Protein AF-A0A672RAR2-F1 (afdb_monomer)

Nearest PDB structures (foldseek):
  2oo0-assembly1_B  TM=9.911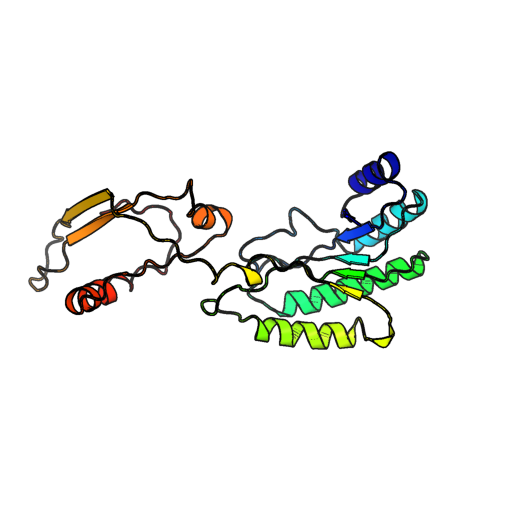E-01  e=1.272E-30  Homo sapiens
  7s3g-ass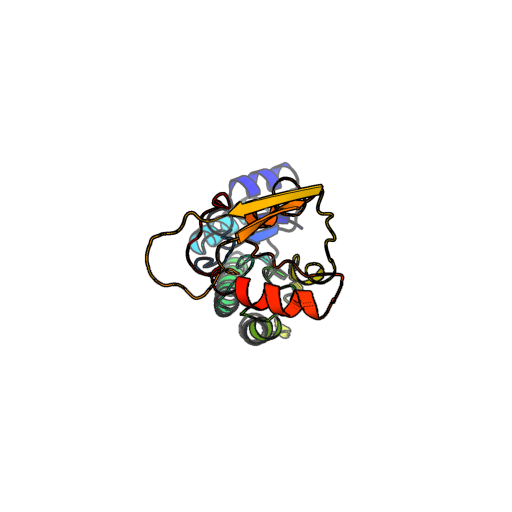embly1_A  TM=9.543E-01  e=3.052E-29  Homo sapiens
  7s3f-assembly1_B  TM=9.613E-01  e=5.735E-28  Homo sapiens
  1d7k-assembly1_A  TM=9.563E-01  e=3.309E-28  Homo sapiens
  7u6p-assembly1_B  TM=9.654E-01  e=5.175E-27  Homo sapiens

InterPro domains:
  IPR000183 Ornithine/DAP/Arg decarboxylase [PR01179] (59-72)
  IPR000183 Ornithine/DAP/Arg decarboxylase [PR01179] (142-161)
  IPR002433 Ornithine decarboxylase [PR01182] (9-31)
  IPR002433 Ornithine decarboxylase [PR01182] (191-204)
  IPR002433 Ornithine decarboxylase [PTHR11482] (1-210)
  IPR009006 Alanine racemase/group IV decarboxylase, C-terminal [G3DSA:2.40.37.10] (151-215)
  IPR009006 Alanine racemase/group IV decarboxylase, C-terminal [SSF50621] (118-215)
  IPR022644 Orn/DAP/Arg decarboxylase 2, N-terminal [PF02784] (1-152)
  IPR022657 Orn/DAP/Arg decarboxylase 2, conserved site [PS00879] (93-110)
  IPR029066 PLP-binding barrel [G3DSA:3.20.20.10] (1-150)
  IPR029066 PLP-binding barrel [SSF51419] (2-154)

Mean predicted aligned error: 9.69 Å

Secondary structure (DSSP, 8-state):
-EEE-SHHHHHHHHHH-TT-EEEEEBP---TT-SB--TTTS-B-HHHHHHHHHHHHHTT-EEEEEE----BT-S-THHHHHHHHHHHHHHHHHHHTT----EEE------SSTTSSS-HHHHHHHHHHHHHHHS-GGG-PEEE---SHHHHTTT------EEEEEEEEPP--S-----TTSSEEEEEEES--TTTGGGHHH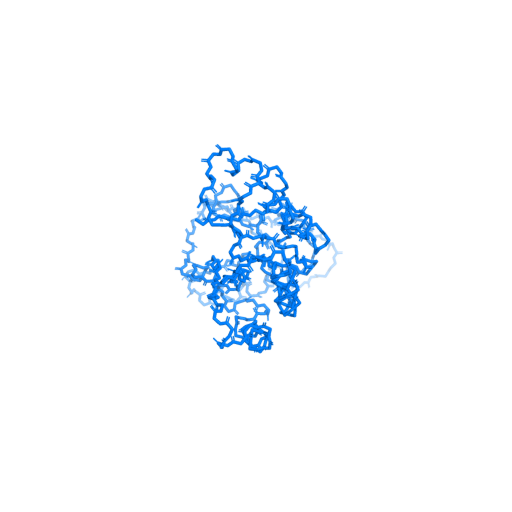HS--------SS--HHHHHHHTTGGGGTTS---------

Foldseek 3Di:
DEEDADLVVLVVCLVPPQADAYAYEAAFPLVQALFDDRVPDHHYLVSLLVNLVSNVVSNHAHAAYEYASYARRPDLCRLLVVLVSRLSSVVSNVVSPHNHAEYESEERAAQDPPHPDHNVNSVVSNPVSCCVRPNPVSNHDYHYHYDNNPPVVVDDDDWDFPDKDKDFADDPDDDPDCPPPRIDMDTDTPDDCVHPVVCCVNVVDDDDDDDPDPPVVVVVVVVVVPVPPPDDDDPDPPDD

Sequence (240 aa):
MMTFDSEVELMKVARCHDNAKLVLRIATDDSKAVCRLSVKFGATLKCSRLLLERAKELGLDVIGVSFHVGSGCTDPETYSQAISDARYVFDMGAELGYNMTLLDIGGGFPGSENTKLKFEEIAAVINPALDKYFPVDCGVRIIAEPGRYYIASAYTLAVSIIAKKVIMKEQSSSDEEDWANDRTLMYYVNDGVYGSFNCILYDHAHVLPTLHKKNLILLMLLKRAINVLTQKYIVHFIQI

Radius of gyration: 25.02 Å; Cα contacts (8 Å, |Δi|>4): 357; chains: 1; bounding box: 74×33×58 Å

Solvent-accessible surface area (backbone atoms only — not comparable to full-atom values): 14278 Å² total; per-residue (Å²): 113,50,76,42,53,51,68,69,50,51,57,50,34,56,74,75,44,49,87,44,43,29,26,44,26,35,45,41,82,22,89,61,20,73,43,71,46,38,93,82,43,38,21,49,76,73,51,44,53,55,46,54,54,51,33,53,77,64,66,42,48,54,32,28,38,29,37,51,47,18,44,57,46,72,54,54,61,49,52,35,52,44,50,54,53,42,44,54,50,51,52,57,34,45,79,73,70,36,78,60,39,36,40,32,62,27,34,32,56,53,26,53,91,88,47,96,60,53,54,68,64,37,48,66,41,40,51,61,39,40,55,72,66,58,34,85,88,73,64,58,46,75,48,66,52,70,55,53,39,78,49,56,65,78,60,81,90,86,76,52,77,77,46,78,48,79,36,73,61,80,83,75,92,75,83,94,82,60,94,79,73,44,63,32,74,44,76,40,55,81,66,39,60,92,51,85,44,30,41,45,77,77,65,65,49,85,84,79,92,76,78,89,74,86,48,78,75,59,58,64,63,50,68,69,69,63,82,70,82,86,77,79,96,64,102,61,92,72,87,88

Organism: Sinocyclocheilus grahami (NCBI:txid75366)

pLDDT: mean 84.77, std 20.01, range [24.78, 98.88]

Structure (mmCIF, N/CA/C/O backbone):
data_AF-A0A672RAR2-F1
#
_entry.id   AF-A0A672RAR2-F1
#
loop_
_atom_site.group_PDB
_atom_site.id
_atom_site.type_symbol
_atom_site.label_atom_id
_atom_site.label_alt_id
_atom_site.label_comp_id
_atom_site.label_asym_id
_atom_site.label_entity_id
_atom_site.label_seq_id
_atom_site.pdbx_PDB_ins_code
_atom_site.Cartn_x
_atom_site.Cartn_y
_atom_site.Cartn_z
_atom_site.occupancy
_atom_site.B_iso_or_equiv
_atom_site.auth_seq_id
_atom_site.auth_comp_id
_atom_site.auth_asym_id
_atom_site.auth_atom_id
_atom_site.pdbx_PDB_model_num
ATOM 1 N N . MET A 1 1 ? -17.587 -0.470 0.570 1.00 91.81 1 MET A N 1
ATOM 2 C CA . MET A 1 1 ? -16.419 -0.427 1.471 1.00 91.81 1 MET A CA 1
ATOM 3 C C . MET A 1 1 ? -15.437 0.558 0.874 1.00 91.81 1 MET A C 1
ATOM 5 O O . MET A 1 1 ? -15.249 0.497 -0.335 1.00 91.81 1 MET A O 1
ATOM 9 N N . MET A 1 2 ? -14.899 1.488 1.658 1.00 97.69 2 MET A N 1
ATOM 10 C CA . MET A 1 2 ? -13.978 2.514 1.156 1.00 97.69 2 MET A CA 1
ATOM 11 C C . MET A 1 2 ? -13.021 2.993 2.247 1.00 97.69 2 MET A C 1
ATOM 13 O O . MET A 1 2 ? -13.358 2.943 3.429 1.00 97.69 2 MET A O 1
ATOM 17 N N . THR A 1 3 ? -11.841 3.456 1.846 1.00 98.12 3 THR A N 1
ATOM 18 C CA . THR A 1 3 ? -10.818 3.966 2.764 1.00 98.12 3 THR A CA 1
ATOM 19 C C . THR A 1 3 ? -10.964 5.465 3.007 1.00 98.12 3 THR A C 1
ATOM 21 O O . THR A 1 3 ? -11.395 6.190 2.111 1.00 98.12 3 THR A O 1
ATOM 24 N N . PHE A 1 4 ? -10.525 5.946 4.167 1.00 98.44 4 PHE A N 1
ATOM 25 C CA . PHE A 1 4 ? -10.395 7.377 4.461 1.00 98.44 4 PHE A CA 1
ATOM 26 C C . PHE A 1 4 ? -9.242 7.630 5.441 1.00 98.44 4 PHE A C 1
ATOM 28 O O . PHE A 1 4 ? -8.849 6.730 6.177 1.00 98.44 4 PHE A O 1
ATOM 35 N N . ASP A 1 5 ? -8.712 8.850 5.467 1.00 97.81 5 ASP A N 1
ATOM 36 C CA . ASP A 1 5 ? -7.642 9.277 6.382 1.00 97.81 5 ASP A CA 1
ATOM 37 C C . ASP A 1 5 ? -7.758 10.752 6.813 1.00 97.81 5 ASP A C 1
ATOM 39 O O . ASP A 1 5 ? -6.853 11.296 7.445 1.00 97.81 5 ASP A O 1
ATOM 43 N N . SER A 1 6 ? -8.874 11.417 6.490 1.00 97.75 6 SER A N 1
ATOM 44 C CA . SER A 1 6 ? -9.093 12.827 6.813 1.00 97.75 6 SER A CA 1
ATOM 45 C C . SER A 1 6 ? -10.554 13.145 7.122 1.00 97.75 6 SER A C 1
ATOM 47 O O . SER A 1 6 ? -11.479 12.453 6.691 1.00 97.75 6 SER A O 1
ATOM 49 N N . GLU A 1 7 ? -10.770 14.234 7.858 1.00 97.69 7 GLU A N 1
ATOM 50 C CA . GLU A 1 7 ? -12.111 14.684 8.237 1.00 97.69 7 GLU A CA 1
ATOM 51 C C . GLU A 1 7 ? -12.936 15.119 7.018 1.00 97.69 7 GLU A C 1
ATOM 53 O O . GLU A 1 7 ? -14.129 14.837 6.937 1.00 97.69 7 GLU A O 1
ATOM 58 N N . VAL A 1 8 ? -12.305 15.760 6.030 1.00 98.00 8 VAL A N 1
ATOM 59 C CA . VAL A 1 8 ? -12.993 16.185 4.801 1.00 98.00 8 VAL A CA 1
ATOM 60 C C . VAL A 1 8 ? -13.557 14.978 4.045 1.00 98.00 8 VAL A C 1
ATOM 62 O O . VAL A 1 8 ? -14.668 15.058 3.516 1.00 98.00 8 VAL A O 1
ATOM 65 N N . GLU A 1 9 ? -12.848 13.845 4.032 1.00 98.25 9 GLU A N 1
ATOM 66 C CA . GLU A 1 9 ? -13.372 12.605 3.450 1.00 98.25 9 GLU A CA 1
ATOM 67 C C . GLU A 1 9 ? -14.590 12.079 4.217 1.00 98.25 9 GLU A C 1
ATOM 69 O O . GLU A 1 9 ? -15.583 11.727 3.582 1.00 98.25 9 GLU A O 1
ATOM 74 N N . LEU A 1 10 ? -14.592 12.124 5.555 1.00 98.31 10 LEU A N 1
ATOM 75 C CA . LEU A 1 10 ? -15.782 11.776 6.346 1.00 98.31 10 LEU A CA 1
ATOM 76 C C . LEU A 1 10 ? -16.982 12.662 5.995 1.00 98.31 10 LEU A C 1
ATOM 78 O O . LEU A 1 10 ? -18.081 12.153 5.783 1.00 98.31 10 LEU A O 1
ATOM 82 N N . MET A 1 11 ? -16.776 13.975 5.855 1.00 98.19 11 MET A N 1
ATOM 83 C CA . MET A 1 11 ? -17.841 14.908 5.468 1.00 98.19 11 MET A CA 1
ATOM 84 C C . MET A 1 11 ? -18.400 14.602 4.070 1.00 98.19 11 MET A C 1
ATOM 86 O O . MET A 1 11 ? -19.608 14.702 3.841 1.00 98.19 11 MET A O 1
ATOM 90 N N . LYS A 1 12 ? -17.539 14.203 3.124 1.00 98.50 12 LYS A N 1
ATOM 91 C CA . LYS A 1 12 ? -17.964 13.775 1.781 1.00 98.50 12 LYS A CA 1
ATOM 92 C C . LYS A 1 12 ? -18.772 12.482 1.839 1.00 98.50 12 LYS A C 1
ATOM 94 O O . LYS A 1 12 ? -19.806 12.401 1.178 1.00 98.50 12 LYS A O 1
ATOM 99 N N . VAL A 1 13 ? -18.320 11.498 2.617 1.00 98.38 13 VAL A N 1
ATOM 100 C CA . VAL A 1 13 ? -19.026 10.221 2.790 1.00 98.38 13 VAL A CA 1
ATOM 101 C C . VAL A 1 13 ? -20.385 10.453 3.436 1.00 98.38 13 VAL A C 1
ATOM 103 O O . VAL A 1 13 ? -21.380 10.024 2.869 1.00 98.38 13 VAL A O 1
ATOM 106 N N . ALA A 1 14 ? -20.462 11.201 4.538 1.00 97.94 14 ALA A N 1
ATOM 107 C CA . ALA A 1 14 ? -21.726 11.503 5.212 1.00 97.94 14 ALA A CA 1
ATOM 108 C C . ALA A 1 14 ? -22.764 12.138 4.273 1.00 97.94 14 ALA A C 1
ATOM 110 O O . ALA A 1 14 ? -23.953 11.861 4.378 1.00 97.94 14 ALA A O 1
ATOM 111 N N . ARG A 1 15 ? -22.320 12.966 3.318 1.00 97.81 15 ARG A N 1
ATOM 112 C CA . ARG A 1 15 ? -23.213 13.608 2.346 1.00 97.81 15 ARG A CA 1
ATOM 113 C C . ARG A 1 15 ? -23.618 12.697 1.185 1.00 97.81 15 ARG A C 1
ATOM 115 O O . ARG A 1 15 ? -24.728 12.829 0.679 1.00 97.81 15 ARG A O 1
ATOM 122 N N . CYS A 1 16 ? -22.704 11.864 0.693 1.00 97.69 16 CYS A N 1
ATOM 123 C CA . CYS A 1 16 ? -22.865 11.179 -0.595 1.00 97.69 16 CYS A CA 1
ATOM 124 C C . CYS A 1 16 ? -23.068 9.659 -0.480 1.00 97.69 16 CYS A C 1
ATOM 126 O O . CYS A 1 16 ? -23.538 9.047 -1.436 1.00 97.69 16 CYS A O 1
ATOM 128 N N . HIS A 1 17 ? -22.672 9.044 0.634 1.00 96.69 17 HIS A N 1
ATOM 129 C CA . HIS A 1 17 ? -22.725 7.601 0.869 1.00 96.69 17 HIS A CA 1
ATOM 130 C C . HIS A 1 17 ? -22.705 7.280 2.381 1.00 96.69 17 HIS A C 1
ATOM 132 O O . HIS A 1 17 ? -21.796 6.624 2.884 1.00 96.69 17 HIS A O 1
ATOM 138 N N . ASP A 1 18 ? -23.722 7.731 3.110 1.00 94.25 18 ASP A N 1
ATOM 139 C CA . ASP A 1 18 ? -23.866 7.581 4.571 1.00 94.25 18 ASP A CA 1
ATOM 140 C C . ASP A 1 18 ? -23.825 6.127 5.093 1.00 94.25 18 ASP A C 1
ATOM 142 O O . ASP A 1 18 ? -23.345 5.869 6.191 1.00 94.25 18 ASP A O 1
ATOM 146 N N . ASN A 1 19 ? -24.257 5.157 4.288 1.00 96.69 19 ASN A N 1
ATOM 147 C CA . ASN A 1 19 ? -24.240 3.729 4.624 1.00 96.69 19 ASN A CA 1
ATOM 148 C C . ASN A 1 19 ? -22.923 3.010 4.254 1.00 96.69 19 ASN A C 1
ATOM 150 O O . ASN A 1 19 ? -22.855 1.774 4.265 1.00 96.69 19 ASN A O 1
ATOM 154 N N . ALA A 1 20 ? -21.880 3.751 3.868 1.00 97.75 20 ALA A N 1
ATOM 155 C CA . ALA A 1 20 ? -20.586 3.174 3.530 1.00 97.75 20 ALA A CA 1
ATOM 156 C C . ALA A 1 20 ? -19.947 2.472 4.736 1.00 97.75 20 ALA A C 1
ATOM 158 O O . ALA A 1 20 ? -19.940 2.984 5.850 1.00 97.75 20 ALA A O 1
ATOM 159 N N . LYS A 1 21 ? -19.326 1.316 4.483 1.00 98.50 21 LYS A N 1
ATOM 160 C CA . LYS A 1 21 ? -18.413 0.678 5.438 1.00 98.50 21 LYS A CA 1
ATOM 161 C C . LYS A 1 21 ? -17.014 1.258 5.263 1.00 98.50 21 LYS A C 1
ATOM 163 O O . LYS A 1 21 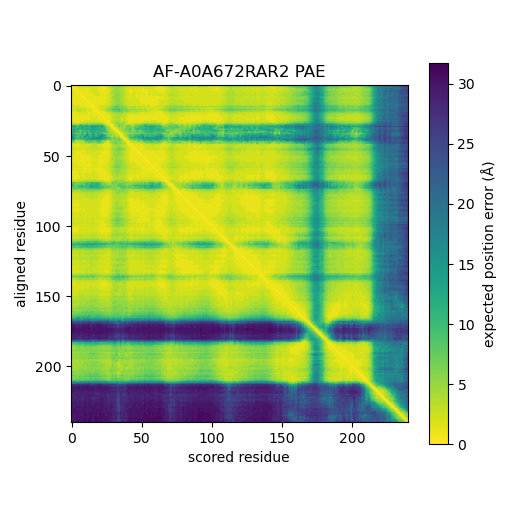? -16.415 1.068 4.197 1.00 98.50 21 LYS A O 1
ATOM 168 N N . LEU A 1 22 ? -16.531 1.976 6.269 1.00 98.75 22 LEU A N 1
ATOM 169 C CA . LEU A 1 22 ? -15.289 2.737 6.211 1.00 98.75 22 LEU A CA 1
ATOM 170 C C . LEU A 1 22 ? -14.110 1.975 6.804 1.00 98.75 22 LEU A C 1
ATOM 172 O O . LEU A 1 22 ? -14.239 1.285 7.812 1.00 98.75 22 LEU A O 1
ATOM 176 N N . VAL A 1 23 ? -12.952 2.140 6.177 1.00 98.81 23 VAL A N 1
ATOM 177 C CA . VAL A 1 23 ? -11.675 1.581 6.621 1.00 98.81 23 VAL A CA 1
ATOM 178 C C . VAL A 1 23 ? -10.712 2.743 6.839 1.00 98.81 23 VAL A C 1
ATOM 180 O O . VAL A 1 23 ? -10.408 3.486 5.905 1.00 98.81 23 VAL A O 1
ATOM 183 N N . LEU A 1 24 ? -10.274 2.951 8.077 1.00 98.75 24 LEU A N 1
ATOM 184 C CA . LEU A 1 24 ? -9.372 4.051 8.409 1.00 98.75 24 LEU A CA 1
ATOM 185 C C . LEU A 1 24 ? -7.950 3.701 7.970 1.00 98.75 24 LEU A C 1
ATOM 187 O O . LEU A 1 24 ? -7.367 2.747 8.479 1.00 98.75 24 LEU A O 1
ATOM 191 N N . ARG A 1 25 ? -7.376 4.479 7.053 1.00 98.62 25 ARG A N 1
ATOM 192 C CA . ARG A 1 25 ? -5.992 4.300 6.616 1.00 98.62 25 ARG A CA 1
ATOM 193 C C . ARG A 1 25 ? -5.038 5.011 7.572 1.00 98.62 25 ARG A C 1
ATOM 195 O O . ARG A 1 25 ? -5.124 6.227 7.738 1.00 98.62 25 ARG A O 1
ATOM 202 N N . ILE A 1 26 ? -4.098 4.277 8.157 1.00 97.62 26 ILE A N 1
ATOM 203 C CA . ILE A 1 26 ? -3.082 4.817 9.069 1.00 97.62 26 ILE A CA 1
ATOM 204 C C . ILE A 1 26 ? -1.750 5.044 8.352 1.00 97.62 26 ILE A C 1
ATOM 206 O O . ILE A 1 26 ? -1.439 4.397 7.348 1.00 97.62 26 ILE A O 1
ATOM 210 N N . ALA A 1 27 ? -0.978 6.003 8.856 1.00 93.75 27 ALA A N 1
ATOM 211 C CA . ALA A 1 27 ? 0.377 6.259 8.391 1.00 93.75 27 ALA A CA 1
ATOM 212 C C . ALA A 1 27 ? 1.332 5.150 8.857 1.00 93.75 27 ALA A C 1
ATOM 214 O O . ALA A 1 27 ? 1.181 4.611 9.951 1.00 93.75 27 ALA A O 1
ATOM 215 N N . THR A 1 28 ? 2.346 4.860 8.047 1.00 88.06 28 THR A N 1
ATOM 216 C CA . THR A 1 28 ? 3.447 3.942 8.385 1.00 88.06 28 THR A CA 1
ATOM 217 C C . THR A 1 28 ? 4.787 4.655 8.261 1.00 88.06 28 THR A C 1
ATOM 219 O O . THR A 1 28 ? 4.898 5.619 7.499 1.00 88.06 28 THR A O 1
ATOM 222 N N . ASP A 1 29 ? 5.826 4.159 8.934 1.00 79.12 29 ASP A N 1
ATOM 223 C CA . ASP A 1 29 ? 7.198 4.595 8.654 1.00 79.12 29 ASP A CA 1
ATOM 224 C C . ASP A 1 29 ? 7.659 4.051 7.293 1.00 79.12 29 ASP A C 1
ATOM 226 O O . ASP A 1 29 ? 8.136 2.925 7.176 1.00 79.12 29 ASP A O 1
ATOM 230 N N . ASP A 1 30 ? 7.500 4.856 6.245 1.00 68.81 30 ASP A N 1
ATOM 231 C CA . ASP A 1 30 ? 7.923 4.528 4.883 1.00 68.81 30 ASP A CA 1
ATOM 232 C C . ASP A 1 30 ? 9.314 5.087 4.538 1.00 68.81 30 ASP A C 1
ATOM 234 O O . ASP A 1 30 ? 9.708 5.122 3.369 1.00 68.81 30 ASP A O 1
ATOM 238 N N . SER A 1 31 ? 10.103 5.499 5.540 1.00 73.38 31 SER A N 1
ATOM 239 C CA . SER A 1 31 ? 11.429 6.098 5.333 1.00 73.38 31 SER A CA 1
ATOM 240 C C . SER A 1 31 ? 12.374 5.210 4.512 1.00 73.38 31 SER A C 1
ATOM 242 O O . SER A 1 31 ? 13.226 5.732 3.781 1.00 73.38 31 SER A O 1
ATOM 244 N N . LYS A 1 32 ? 12.174 3.888 4.577 1.00 70.00 32 LYS A N 1
ATOM 245 C CA . LYS A 1 32 ? 12.943 2.842 3.884 1.00 70.00 32 LYS A CA 1
ATOM 246 C C . LYS A 1 32 ? 12.241 2.253 2.647 1.00 70.00 32 LYS A C 1
ATOM 248 O O . LYS A 1 32 ? 12.722 1.269 2.088 1.00 70.00 32 LYS A O 1
ATOM 253 N N . ALA A 1 33 ? 11.110 2.808 2.212 1.00 70.94 33 ALA A N 1
ATOM 254 C CA . ALA A 1 33 ? 10.453 2.397 0.972 1.00 70.94 33 ALA A CA 1
ATOM 255 C C . ALA A 1 33 ? 11.035 3.138 -0.241 1.00 70.94 33 ALA A C 1
ATOM 257 O O . ALA A 1 33 ? 11.402 4.311 -0.151 1.00 70.94 33 ALA A O 1
ATOM 258 N N . VAL A 1 34 ? 11.069 2.468 -1.398 1.00 70.50 34 VAL A N 1
ATOM 259 C CA . VAL A 1 34 ? 11.459 3.095 -2.675 1.00 70.50 34 VAL A CA 1
ATOM 260 C C . VAL A 1 34 ? 10.437 4.156 -3.085 1.00 70.50 34 VAL A C 1
ATOM 262 O O . VAL A 1 34 ? 10.809 5.239 -3.528 1.00 70.50 34 VAL A O 1
ATOM 265 N N . CYS A 1 35 ? 9.147 3.871 -2.898 1.00 69.81 35 CYS A N 1
ATOM 266 C CA . CYS A 1 35 ? 8.063 4.819 -3.146 1.00 69.81 35 CYS A CA 1
ATOM 267 C C . CYS A 1 35 ? 7.370 5.178 -1.827 1.00 69.81 35 CYS A C 1
ATOM 269 O O . CYS A 1 35 ? 6.627 4.359 -1.281 1.00 69.81 35 CYS A O 1
ATOM 271 N N . ARG A 1 36 ? 7.602 6.404 -1.342 1.00 70.62 36 ARG A N 1
ATOM 272 C CA . ARG A 1 36 ? 6.986 6.936 -0.118 1.00 70.62 36 ARG A CA 1
ATOM 273 C C . ARG A 1 36 ? 5.556 7.406 -0.380 1.00 70.62 36 ARG A C 1
ATOM 275 O O . ARG A 1 36 ? 5.321 8.211 -1.281 1.00 70.62 36 ARG A O 1
ATOM 282 N N . LEU A 1 37 ? 4.606 6.910 0.405 1.00 71.44 37 LEU A N 1
ATOM 283 C CA . LEU A 1 37 ? 3.178 7.221 0.312 1.00 71.44 37 LEU A CA 1
ATOM 284 C C . LEU A 1 37 ? 2.629 7.871 1.589 1.00 71.44 37 LEU A C 1
ATOM 286 O O . LEU A 1 37 ? 1.634 8.589 1.496 1.00 71.44 37 LEU A O 1
ATOM 290 N N . SER A 1 38 ? 3.277 7.685 2.741 1.00 67.75 38 SER A N 1
ATOM 291 C CA . SER A 1 38 ? 2.808 8.146 4.055 1.00 67.75 38 SER A CA 1
ATOM 292 C C . SER A 1 38 ? 2.798 9.668 4.202 1.00 67.75 38 SER A C 1
ATOM 294 O O . SER A 1 38 ? 2.015 10.218 4.964 1.00 67.75 38 SER A O 1
ATOM 296 N N . VAL A 1 39 ? 3.635 10.385 3.441 1.00 66.44 39 VAL A N 1
ATOM 297 C CA . VAL A 1 39 ? 3.602 11.863 3.402 1.00 66.44 39 VAL A CA 1
ATOM 298 C C . VAL A 1 39 ? 2.314 12.377 2.746 1.00 66.44 39 VAL A C 1
ATOM 300 O O . VAL A 1 39 ? 1.867 13.485 3.031 1.00 66.44 39 VAL A O 1
ATOM 303 N N . LYS A 1 40 ? 1.719 11.580 1.852 1.00 74.31 40 LYS A N 1
ATOM 304 C CA . LYS A 1 40 ? 0.514 11.942 1.099 1.00 74.31 40 LYS A CA 1
ATOM 305 C C . LYS A 1 40 ? -0.762 11.347 1.699 1.00 74.31 40 LYS A C 1
ATOM 307 O O . LYS A 1 40 ? -1.819 11.945 1.533 1.00 74.31 40 LYS A O 1
ATOM 312 N N . PHE A 1 41 ? -0.664 10.183 2.340 1.00 82.44 41 PHE A N 1
ATOM 313 C CA . PHE A 1 41 ? -1.799 9.394 2.814 1.00 82.44 41 PHE A CA 1
ATOM 314 C C . PHE A 1 41 ? -1.526 8.771 4.182 1.00 82.44 41 PHE A C 1
ATOM 316 O O . PHE A 1 41 ? -0.409 8.350 4.461 1.00 82.44 41 PHE A O 1
ATOM 323 N N . GLY A 1 42 ? -2.580 8.589 4.970 1.00 90.81 42 GLY A N 1
ATOM 324 C CA . GLY A 1 42 ? -2.535 7.904 6.257 1.00 90.81 42 GLY A CA 1
ATOM 325 C C . GLY A 1 42 ? -2.608 8.857 7.447 1.00 90.81 42 GLY A C 1
ATOM 326 O O . GLY A 1 42 ? -1.869 9.835 7.553 1.00 90.81 42 GLY A O 1
ATOM 327 N N . ALA A 1 43 ? -3.502 8.544 8.379 1.00 95.19 43 ALA A N 1
ATOM 328 C CA . ALA A 1 43 ? -3.647 9.281 9.622 1.00 95.19 43 ALA A CA 1
ATOM 329 C C . ALA A 1 43 ? -2.592 8.839 10.650 1.00 95.19 43 ALA A C 1
ATOM 331 O O . ALA A 1 43 ? -2.319 7.650 10.820 1.00 95.19 43 ALA A O 1
ATOM 332 N N . THR A 1 44 ? -2.019 9.797 11.383 1.00 95.19 44 THR A N 1
ATOM 333 C CA . THR A 1 44 ? -1.239 9.479 12.593 1.00 95.19 44 THR A CA 1
ATOM 334 C C . THR A 1 44 ? -2.151 8.875 13.660 1.00 95.19 44 THR A C 1
ATOM 336 O O . THR A 1 44 ? -3.336 9.193 13.680 1.00 95.19 44 THR A O 1
ATOM 339 N N . LEU A 1 45 ? -1.616 8.107 14.616 1.00 94.62 45 LEU A N 1
ATOM 340 C CA . LEU A 1 45 ? -2.414 7.543 15.719 1.00 94.62 45 LEU A CA 1
ATOM 341 C C . LEU A 1 45 ? -3.242 8.600 16.471 1.00 94.62 45 LEU A C 1
ATOM 343 O O . LEU A 1 45 ? -4.404 8.369 16.802 1.00 94.62 45 LEU A O 1
ATOM 347 N N . LYS A 1 46 ? -2.672 9.796 16.679 1.00 93.25 46 LYS A N 1
ATOM 348 C CA . LYS A 1 46 ? -3.381 10.927 17.291 1.00 93.25 46 LYS A CA 1
ATOM 349 C C . LYS A 1 46 ? -4.553 11.396 16.424 1.00 93.25 46 LYS A C 1
ATOM 351 O O . LYS A 1 46 ? -5.640 11.627 16.945 1.00 93.25 46 LYS A O 1
ATOM 356 N N . CYS A 1 47 ? -4.342 11.539 15.115 1.00 95.62 47 CYS A N 1
ATOM 357 C CA . CYS A 1 47 ? -5.410 11.912 14.187 1.00 95.62 47 CYS A CA 1
ATOM 358 C C . CYS A 1 47 ? -6.471 10.810 14.074 1.00 95.62 47 CYS A C 1
ATOM 360 O O . CYS A 1 47 ? -7.653 11.129 14.025 1.00 95.62 47 CYS A O 1
ATOM 362 N N . SER A 1 48 ? -6.077 9.535 14.093 1.00 98.19 48 SER A N 1
ATOM 363 C CA . SER A 1 48 ? -6.981 8.385 14.033 1.00 98.19 48 SER A CA 1
ATOM 364 C C . SER A 1 48 ? -8.042 8.435 15.125 1.00 98.19 48 SER A C 1
ATOM 366 O O . SER A 1 48 ? -9.217 8.235 14.837 1.00 98.19 48 SER A O 1
ATOM 368 N N . ARG A 1 49 ? -7.657 8.784 16.358 1.00 98.06 49 ARG A N 1
ATOM 369 C CA . ARG A 1 49 ? -8.608 8.964 17.461 1.00 98.06 49 ARG A CA 1
ATOM 370 C C . ARG A 1 49 ? -9.675 10.017 17.141 1.00 98.06 49 ARG A C 1
ATOM 372 O O . ARG A 1 49 ? -10.863 9.720 17.224 1.00 98.06 49 ARG A O 1
ATOM 379 N N . LEU A 1 50 ? -9.242 11.205 16.715 1.00 98.31 50 LEU A N 1
ATOM 380 C CA . LEU A 1 50 ? -10.134 12.319 16.365 1.00 98.31 50 LEU A CA 1
ATOM 381 C C . LEU A 1 50 ? -11.060 11.959 15.195 1.00 98.31 50 LEU A C 1
ATOM 383 O O . LEU A 1 50 ? -12.233 12.315 15.185 1.00 98.31 50 LEU A O 1
ATOM 387 N N . LEU A 1 51 ? -10.544 11.220 14.214 1.00 98.69 51 LEU A N 1
ATOM 388 C CA . LEU A 1 51 ? -11.316 10.754 13.066 1.00 98.69 51 LEU A CA 1
ATOM 389 C C . LEU A 1 51 ? -12.386 9.732 13.457 1.00 98.69 51 LEU A C 1
ATOM 391 O O . LEU A 1 51 ? -13.494 9.788 12.930 1.00 98.69 51 LEU A O 1
ATOM 395 N N . LEU A 1 52 ? -12.084 8.818 14.380 1.00 98.81 52 LEU A N 1
ATOM 396 C CA . LEU A 1 52 ? -13.061 7.852 14.885 1.00 98.81 52 LEU A CA 1
ATOM 397 C C . LEU A 1 52 ? -14.171 8.534 15.692 1.00 98.81 52 LEU A C 1
ATOM 399 O O . LEU A 1 52 ? -15.342 8.186 15.525 1.00 98.81 52 LEU A O 1
ATOM 403 N N . GLU A 1 53 ? -13.823 9.519 16.524 1.00 98.62 53 GLU A N 1
ATOM 404 C CA . GLU A 1 53 ? -14.790 10.361 17.244 1.00 98.62 53 GLU A CA 1
ATOM 405 C C . GLU A 1 53 ? -15.692 11.100 16.252 1.00 98.62 53 GLU A C 1
ATOM 407 O O . GLU A 1 53 ? -16.918 10.989 16.313 1.00 98.62 53 GLU A O 1
ATOM 412 N N . ARG A 1 54 ? -15.088 11.746 15.250 1.00 98.56 54 ARG A N 1
ATOM 413 C CA . ARG A 1 54 ? -15.823 12.490 14.228 1.00 98.56 54 ARG A CA 1
ATOM 414 C C . ARG A 1 54 ? -16.732 11.605 13.378 1.00 98.56 54 ARG A C 1
ATOM 416 O O . ARG A 1 54 ? -17.863 11.983 13.086 1.00 98.56 54 ARG A O 1
ATOM 423 N N . ALA A 1 55 ? -16.273 10.415 12.999 1.00 98.56 55 ALA A N 1
ATOM 424 C CA . ALA A 1 55 ? -17.099 9.446 12.286 1.00 98.56 55 ALA A CA 1
ATOM 425 C C . ALA A 1 55 ? -18.318 9.020 13.124 1.00 98.56 55 ALA A C 1
ATOM 427 O O . ALA A 1 55 ? -19.405 8.848 12.571 1.00 98.56 55 ALA A O 1
ATOM 428 N N . LYS A 1 56 ? -18.174 8.950 14.456 1.00 98.06 56 LYS A N 1
ATOM 429 C CA . LYS A 1 56 ? -19.256 8.565 15.369 1.00 98.06 56 LYS A CA 1
ATOM 430 C C . LYS A 1 56 ? -20.313 9.658 15.446 1.00 98.06 56 LYS A C 1
ATOM 432 O O . LYS A 1 56 ? -21.500 9.360 15.355 1.00 98.06 56 LYS A O 1
ATOM 437 N N . GLU A 1 57 ? -19.881 10.914 15.553 1.00 98.19 57 GLU A N 1
ATOM 438 C CA . GLU A 1 57 ? -20.758 12.092 15.511 1.00 98.19 57 GLU A CA 1
ATOM 439 C C . GLU A 1 57 ? -21.563 12.173 14.209 1.00 98.19 57 GLU A C 1
ATOM 441 O O . GLU A 1 57 ? -22.716 12.599 14.214 1.00 98.19 57 GLU A O 1
ATOM 446 N N . LEU A 1 58 ? -20.958 11.753 13.095 1.00 98.00 58 LEU A N 1
ATOM 447 C CA . LEU A 1 58 ? -21.590 11.725 11.775 1.00 98.00 58 LEU A CA 1
ATOM 448 C C . LEU A 1 58 ? -22.447 10.470 11.531 1.00 98.00 58 LEU A C 1
ATOM 450 O O . LEU A 1 58 ? -23.057 10.363 10.471 1.00 98.00 58 LEU A O 1
ATOM 454 N N . GLY A 1 59 ? -22.497 9.524 12.476 1.00 97.88 59 GLY A N 1
ATOM 455 C CA . GLY A 1 59 ? -23.244 8.271 12.332 1.00 97.88 59 GLY A CA 1
ATOM 456 C C . GLY A 1 59 ? -22.665 7.304 11.292 1.00 97.88 59 GLY A C 1
ATOM 457 O O . GLY A 1 59 ? -23.390 6.448 10.791 1.00 97.88 59 GLY A O 1
ATOM 458 N N . LEU A 1 60 ? -21.380 7.439 10.951 1.00 98.44 60 LEU A N 1
ATOM 459 C CA . LEU A 1 60 ? -20.698 6.611 9.957 1.00 98.44 60 LEU A CA 1
ATOM 460 C C . LEU A 1 60 ? -20.154 5.321 10.580 1.00 98.44 60 LEU A C 1
ATOM 462 O O . LEU A 1 60 ? -19.702 5.307 11.725 1.00 98.44 60 LEU A O 1
ATOM 466 N N . ASP A 1 61 ? -20.157 4.236 9.804 1.00 98.38 61 ASP A N 1
ATOM 467 C CA . ASP A 1 61 ? -19.708 2.925 10.273 1.00 98.38 61 ASP A CA 1
ATOM 468 C C . ASP A 1 61 ? -18.260 2.633 9.860 1.00 98.38 61 ASP A C 1
ATOM 470 O O . ASP A 1 61 ? -17.973 2.326 8.696 1.00 98.38 61 ASP A O 1
ATOM 474 N N . VAL A 1 62 ? -17.344 2.716 10.827 1.00 98.75 62 VAL A N 1
ATOM 475 C CA . VAL A 1 62 ? -15.936 2.347 10.649 1.00 98.75 62 VAL A CA 1
ATOM 476 C C . VAL A 1 62 ? -15.744 0.887 11.050 1.00 98.75 62 VAL A C 1
ATOM 478 O O . VAL A 1 62 ? -15.873 0.522 12.216 1.00 98.75 62 VAL A O 1
ATOM 481 N N . ILE A 1 63 ? -15.401 0.055 10.069 1.00 98.69 63 ILE A N 1
ATOM 482 C CA . ILE A 1 63 ? -15.330 -1.404 10.209 1.00 98.69 63 ILE A CA 1
ATOM 483 C C . ILE A 1 63 ? -13.904 -1.941 10.316 1.00 98.69 63 ILE A C 1
ATOM 485 O O . ILE A 1 63 ? -13.729 -3.150 10.462 1.00 98.69 63 ILE A O 1
ATOM 489 N N . GLY A 1 64 ? -12.882 -1.097 10.190 1.00 98.69 64 GLY A N 1
ATOM 490 C CA . GLY A 1 64 ? -11.521 -1.597 10.095 1.00 98.69 64 GLY A CA 1
ATOM 491 C C . GLY A 1 64 ? -10.442 -0.550 9.904 1.00 98.69 64 GLY A C 1
ATOM 492 O O . GLY A 1 64 ? -10.715 0.650 9.815 1.00 98.69 64 GLY A O 1
ATOM 493 N N . VAL A 1 65 ? -9.215 -1.049 9.794 1.00 98.81 65 VAL A N 1
ATOM 494 C CA . VAL A 1 65 ? -7.998 -0.258 9.598 1.00 98.81 65 VAL A CA 1
ATOM 495 C C . VAL A 1 65 ? -7.244 -0.784 8.384 1.00 98.81 65 VAL A C 1
ATOM 497 O O . VAL A 1 65 ? -7.175 -1.996 8.180 1.00 98.81 65 VAL A O 1
ATOM 500 N N . SER A 1 66 ? -6.672 0.122 7.594 1.00 98.69 66 SER A N 1
ATOM 501 C CA . SER A 1 66 ? -5.737 -0.210 6.524 1.00 98.69 66 SER A CA 1
ATOM 502 C C . SER A 1 66 ? -4.409 0.511 6.691 1.00 98.69 66 SER A C 1
ATOM 504 O O . SER A 1 66 ? -4.330 1.575 7.306 1.00 98.69 66 SER A O 1
ATOM 506 N N . PHE A 1 67 ? -3.350 -0.038 6.116 1.00 97.38 67 PHE A N 1
ATOM 507 C CA . PHE A 1 67 ? -2.068 0.647 5.992 1.00 97.38 67 PHE A CA 1
ATOM 508 C C . PHE A 1 67 ? -1.370 0.239 4.697 1.00 97.38 67 PHE A C 1
ATOM 510 O O . PHE A 1 67 ? -1.783 -0.696 4.023 1.00 97.38 67 PHE A O 1
ATOM 517 N N . HIS A 1 68 ? -0.308 0.951 4.321 1.00 94.94 68 HIS A N 1
ATOM 518 C CA . HIS A 1 68 ? 0.487 0.583 3.152 1.00 94.94 68 HIS A CA 1
ATOM 519 C C . HIS A 1 68 ? 1.946 1.002 3.350 1.00 94.94 68 HIS A C 1
ATOM 521 O O . HIS A 1 68 ? 2.272 2.177 3.198 1.00 94.94 68 HIS A O 1
ATOM 527 N N . VAL A 1 69 ? 2.839 0.037 3.592 1.00 88.94 69 VAL A N 1
ATOM 528 C CA . VAL A 1 69 ? 4.256 0.293 3.935 1.00 88.94 69 VAL A CA 1
ATOM 529 C C . VAL A 1 69 ? 5.098 0.881 2.793 1.00 88.94 69 VAL A C 1
ATOM 531 O O . VAL A 1 69 ? 6.205 1.363 3.008 1.00 88.94 69 VAL A O 1
ATOM 534 N N . GLY A 1 70 ? 4.577 0.831 1.565 1.00 79.75 70 GLY A N 1
ATOM 535 C CA . GLY A 1 70 ? 5.203 1.396 0.368 1.00 79.75 70 GLY A CA 1
ATOM 536 C C . GLY A 1 70 ? 5.727 0.321 -0.585 1.00 79.75 70 GLY A C 1
ATOM 537 O O . GLY A 1 70 ? 6.024 -0.806 -0.191 1.00 79.75 70 GLY A O 1
ATOM 538 N N . SER A 1 71 ? 5.818 0.656 -1.875 1.00 76.62 71 SER A N 1
ATOM 539 C CA . SER A 1 71 ? 6.401 -0.255 -2.871 1.00 76.62 71 SER A CA 1
ATOM 540 C C . SER A 1 71 ? 7.914 -0.327 -2.683 1.00 76.62 71 SER A C 1
ATOM 542 O O . SER A 1 71 ? 8.576 0.705 -2.571 1.00 76.62 71 SER A O 1
ATOM 544 N N . GLY A 1 72 ? 8.462 -1.545 -2.682 1.00 70.06 72 GLY A N 1
ATOM 545 C CA . GLY A 1 72 ? 9.900 -1.762 -2.516 1.00 70.06 72 GLY A CA 1
ATOM 546 C C . GLY A 1 72 ? 10.389 -1.481 -1.096 1.00 70.06 72 GLY A C 1
ATOM 547 O O . GLY A 1 72 ? 11.478 -0.942 -0.930 1.00 70.06 72 GLY A O 1
ATOM 548 N N . CYS A 1 73 ? 9.581 -1.799 -0.081 1.00 78.00 73 CYS A N 1
ATOM 549 C CA . CYS A 1 73 ? 10.015 -1.756 1.311 1.00 78.00 73 CYS A CA 1
ATOM 550 C C . CYS A 1 73 ? 11.267 -2.633 1.500 1.00 78.00 73 CYS A C 1
ATOM 552 O O . CYS A 1 73 ? 11.280 -3.793 1.086 1.00 78.00 73 CYS A O 1
ATOM 554 N N . THR A 1 74 ? 12.330 -2.077 2.087 1.00 79.81 74 THR A N 1
ATOM 555 C CA . THR A 1 74 ? 13.581 -2.814 2.338 1.00 79.81 74 THR A CA 1
ATOM 556 C C . THR A 1 74 ? 13.705 -3.343 3.766 1.00 79.81 74 THR A C 1
ATOM 558 O O . THR A 1 74 ? 14.722 -3.954 4.084 1.00 79.81 74 THR A O 1
ATOM 561 N N . ASP A 1 75 ? 12.721 -3.067 4.624 1.00 88.12 75 ASP A N 1
ATOM 562 C CA . ASP A 1 75 ? 12.711 -3.443 6.038 1.00 88.12 75 ASP A CA 1
ATOM 563 C C . ASP A 1 75 ? 11.367 -4.093 6.411 1.00 88.12 75 ASP A C 1
ATOM 565 O O . ASP A 1 75 ? 10.362 -3.392 6.536 1.00 88.12 75 ASP A O 1
ATOM 569 N N . PRO A 1 76 ? 11.307 -5.427 6.563 1.00 91.19 76 PRO A N 1
ATOM 570 C CA . PRO A 1 76 ? 10.048 -6.117 6.827 1.00 91.19 76 PRO A CA 1
ATOM 571 C C . PRO A 1 76 ? 9.438 -5.757 8.192 1.00 91.19 76 PRO A C 1
ATOM 573 O O . PRO A 1 76 ? 8.221 -5.868 8.348 1.00 91.19 76 PRO A O 1
ATOM 576 N N . GLU A 1 77 ? 10.225 -5.255 9.151 1.00 94.00 77 GLU A N 1
ATOM 577 C CA . GLU A 1 77 ? 9.725 -4.842 10.472 1.00 94.00 77 GLU A CA 1
ATOM 578 C C . GLU A 1 77 ? 8.724 -3.682 10.397 1.00 94.00 77 GLU A C 1
ATOM 580 O O . GLU A 1 77 ? 7.872 -3.539 11.276 1.00 94.00 77 GLU A O 1
ATOM 585 N N . THR A 1 78 ? 8.733 -2.900 9.311 1.00 92.56 78 THR A N 1
ATOM 586 C CA . THR A 1 78 ? 7.717 -1.869 9.070 1.00 92.56 78 THR A CA 1
ATOM 587 C C . THR A 1 78 ? 6.301 -2.458 9.036 1.00 92.56 78 THR A C 1
ATOM 589 O O . THR A 1 78 ? 5.367 -1.811 9.508 1.00 92.56 78 THR A O 1
ATOM 592 N N . TYR A 1 79 ? 6.119 -3.691 8.539 1.00 96.06 79 TYR A N 1
ATOM 593 C CA . TYR A 1 79 ? 4.816 -4.365 8.603 1.00 96.06 79 TYR A CA 1
ATOM 594 C C . TYR A 1 79 ? 4.433 -4.722 10.038 1.00 96.06 79 TYR A C 1
ATOM 596 O O . TYR A 1 79 ? 3.295 -4.493 10.434 1.00 96.06 79 TYR A O 1
ATOM 604 N N . SER A 1 80 ? 5.372 -5.257 10.822 1.00 96.88 80 SER A N 1
ATOM 605 C CA . SER A 1 80 ? 5.144 -5.613 12.229 1.00 96.88 80 SER A CA 1
ATOM 606 C C . SER A 1 80 ? 4.707 -4.392 13.044 1.00 96.88 80 SER A C 1
ATOM 608 O O . SER A 1 80 ? 3.698 -4.437 13.755 1.00 96.88 80 SER A O 1
ATOM 610 N N . GLN A 1 81 ? 5.390 -3.257 12.853 1.00 96.44 81 GLN A N 1
ATOM 611 C CA . GLN A 1 81 ? 5.013 -1.990 13.478 1.00 96.44 81 GLN A CA 1
ATOM 612 C C . GLN A 1 81 ? 3.624 -1.520 13.025 1.00 96.44 81 GLN A C 1
ATOM 614 O O . GLN A 1 81 ? 2.799 -1.173 13.865 1.00 96.44 81 GLN A O 1
ATOM 619 N N . ALA A 1 82 ? 3.331 -1.561 11.722 1.00 97.06 82 ALA A N 1
ATOM 620 C CA . ALA A 1 82 ? 2.032 -1.144 11.194 1.00 97.06 82 ALA A CA 1
ATOM 621 C C . ALA A 1 82 ? 0.870 -2.018 11.706 1.00 97.06 82 ALA A C 1
ATOM 623 O O . ALA A 1 82 ? -0.208 -1.503 11.999 1.00 97.06 82 ALA A O 1
ATOM 624 N N . ILE A 1 83 ? 1.091 -3.325 11.876 1.00 98.62 83 ILE A N 1
ATOM 625 C CA . ILE A 1 83 ? 0.124 -4.250 12.486 1.00 98.62 83 ILE A CA 1
ATOM 626 C C . ILE A 1 83 ? -0.098 -3.891 13.963 1.00 98.62 83 ILE A C 1
ATOM 628 O O . ILE A 1 83 ? -1.242 -3.829 14.417 1.00 98.62 83 ILE A O 1
ATOM 632 N N . SER A 1 84 ? 0.973 -3.603 14.708 1.00 98.44 84 SER A N 1
ATOM 633 C CA . SER A 1 84 ? 0.877 -3.149 16.102 1.00 98.44 84 SER A CA 1
ATOM 634 C C . SER A 1 84 ? 0.099 -1.831 16.222 1.00 98.44 84 SER A C 1
ATOM 636 O O . SER A 1 84 ? -0.766 -1.692 17.087 1.00 98.44 84 SER A O 1
ATOM 638 N N . ASP A 1 85 ? 0.368 -0.872 15.339 1.00 98.38 85 ASP A N 1
ATOM 639 C CA . ASP A 1 85 ? -0.318 0.422 15.301 1.00 98.38 85 ASP A CA 1
ATOM 640 C C . ASP A 1 85 ? -1.795 0.261 14.916 1.00 98.38 85 ASP A C 1
ATOM 642 O O . ASP A 1 85 ? -2.671 0.899 15.505 1.00 98.38 85 ASP A O 1
ATOM 646 N N . ALA A 1 86 ? -2.102 -0.645 13.983 1.00 98.69 86 ALA A N 1
ATOM 647 C CA . ALA A 1 86 ? -3.475 -0.980 13.633 1.00 98.69 86 ALA A CA 1
ATOM 648 C C . ALA A 1 86 ? -4.230 -1.553 14.837 1.00 98.69 86 ALA A C 1
ATOM 650 O O . ALA A 1 86 ? -5.344 -1.108 15.105 1.00 98.69 86 ALA A O 1
ATOM 651 N N . ARG A 1 87 ? -3.628 -2.462 15.618 1.00 98.62 87 ARG A N 1
ATOM 652 C CA . ARG A 1 87 ? -4.238 -2.982 16.858 1.00 98.62 87 ARG A CA 1
ATOM 653 C C . ARG A 1 87 ? -4.595 -1.858 17.827 1.00 98.62 87 ARG A C 1
ATOM 655 O O . ARG A 1 87 ? -5.715 -1.833 18.329 1.00 98.62 87 ARG A O 1
ATOM 662 N N . TYR A 1 88 ? -3.691 -0.898 18.015 1.00 98.38 88 TYR A N 1
ATOM 663 C CA . TYR A 1 88 ? -3.948 0.267 18.861 1.00 98.38 88 TYR A CA 1
ATOM 664 C C . TYR A 1 88 ? -5.152 1.092 18.365 1.00 98.38 88 TYR A C 1
ATOM 666 O O . TYR A 1 88 ? -5.970 1.561 19.153 1.00 98.38 88 TYR A O 1
ATOM 674 N N . VAL A 1 89 ? -5.323 1.232 17.047 1.00 98.75 89 VAL A N 1
ATOM 675 C CA . VAL A 1 89 ? -6.496 1.905 16.460 1.00 98.75 89 VAL A CA 1
ATOM 676 C C . VAL A 1 89 ? -7.779 1.086 16.601 1.00 98.75 89 VAL A C 1
ATOM 678 O O . VAL A 1 89 ? -8.833 1.667 16.860 1.00 98.75 89 VAL A O 1
ATOM 681 N N . PHE A 1 90 ? -7.706 -0.242 16.500 1.00 98.75 90 PHE A N 1
ATOM 682 C CA . PHE A 1 90 ? -8.833 -1.123 16.820 1.00 98.75 90 PHE A CA 1
ATOM 683 C C . PHE A 1 90 ? -9.282 -0.959 18.281 1.00 98.75 90 PHE A C 1
ATOM 685 O O . PHE A 1 90 ? -10.484 -0.887 18.533 1.00 98.75 90 PHE A O 1
ATOM 692 N N . ASP A 1 91 ? -8.342 -0.843 19.228 1.00 98.62 91 ASP A N 1
ATOM 693 C CA . ASP A 1 91 ? -8.639 -0.593 20.648 1.00 98.62 91 ASP A CA 1
ATOM 694 C C . ASP A 1 91 ? -9.354 0.751 20.842 1.00 98.62 91 ASP A C 1
ATOM 696 O O . ASP A 1 91 ? -10.430 0.802 21.441 1.00 98.62 91 ASP A O 1
ATOM 700 N N . MET A 1 92 ? -8.838 1.823 20.229 1.00 98.50 92 MET A N 1
ATOM 701 C CA . MET A 1 92 ? -9.504 3.134 20.232 1.00 98.50 92 MET A CA 1
ATOM 702 C C . MET A 1 92 ? -10.908 3.077 19.615 1.00 98.50 92 MET A C 1
ATOM 704 O O . MET A 1 92 ? -11.818 3.771 20.071 1.00 98.50 92 MET A O 1
ATOM 708 N N . GLY A 1 93 ? -11.096 2.264 18.575 1.00 98.56 93 GLY A N 1
ATOM 709 C CA . GLY A 1 93 ? -12.396 2.018 17.961 1.00 98.56 93 GLY A CA 1
ATOM 710 C C . GLY A 1 93 ? -13.375 1.338 18.917 1.00 98.56 93 GLY A C 1
ATOM 711 O O . GLY A 1 93 ? -14.520 1.778 19.038 1.00 98.56 93 GLY A O 1
ATOM 712 N N . ALA A 1 94 ? -12.923 0.307 19.629 1.00 98.44 94 ALA A N 1
ATOM 713 C CA . ALA A 1 94 ? -13.733 -0.422 20.600 1.00 98.44 94 ALA A CA 1
ATOM 714 C C . ALA A 1 94 ? -14.193 0.479 21.761 1.00 98.44 94 ALA A C 1
ATOM 716 O O . ALA A 1 94 ? -15.365 0.441 22.135 1.00 98.44 94 ALA A O 1
ATOM 717 N N . GLU A 1 95 ? -13.320 1.356 22.268 1.00 98.44 95 G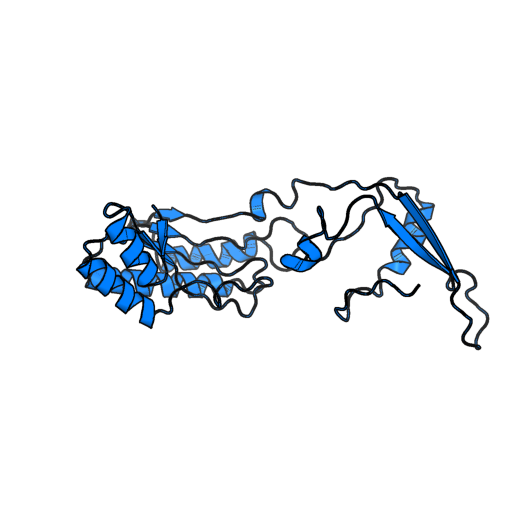LU A N 1
ATOM 718 C CA . GLU A 1 95 ? -13.668 2.360 23.292 1.00 98.44 95 GLU A CA 1
ATOM 719 C C . GLU A 1 95 ? -14.789 3.314 22.845 1.00 98.44 95 GLU A C 1
ATOM 721 O O . GLU A 1 95 ? -15.592 3.767 23.658 1.00 98.44 95 GLU A O 1
ATOM 726 N N . LEU A 1 96 ? -14.863 3.608 21.544 1.00 98.19 96 LEU A N 1
ATOM 727 C CA . LEU A 1 96 ? -15.898 4.446 20.923 1.00 98.19 96 LEU A CA 1
ATOM 728 C C . LEU A 1 96 ? -17.134 3.638 20.481 1.00 98.19 96 LEU A C 1
ATOM 730 O O . LEU A 1 96 ? -18.060 4.166 19.848 1.00 98.19 96 LEU A O 1
ATOM 734 N N . GLY A 1 97 ? -17.164 2.342 20.794 1.00 98.25 97 GLY A N 1
ATOM 735 C CA . GLY A 1 97 ? -18.254 1.432 20.466 1.00 98.25 97 GLY A CA 1
ATOM 736 C C . GLY A 1 97 ? -18.340 1.081 18.981 1.00 98.25 97 GLY A C 1
ATOM 737 O O . GLY A 1 97 ? -19.449 0.904 18.473 1.00 98.25 97 GLY A O 1
ATOM 738 N N . TYR A 1 98 ? -17.217 1.053 18.259 1.00 98.50 98 TYR A N 1
ATOM 739 C CA . TYR A 1 98 ? -17.138 0.410 16.945 1.00 98.50 98 TYR A CA 1
ATOM 740 C C . TYR A 1 98 ? -16.892 -1.088 17.097 1.00 98.50 98 TYR A C 1
ATOM 742 O O . TYR A 1 98 ? -16.144 -1.521 17.970 1.00 98.50 98 TYR A O 1
ATOM 750 N N . ASN A 1 99 ? -17.479 -1.872 16.197 1.00 97.56 99 ASN A N 1
ATOM 751 C CA . ASN A 1 99 ? -17.173 -3.290 16.050 1.00 97.56 99 ASN A CA 1
ATOM 752 C C . ASN A 1 99 ? -16.334 -3.494 14.781 1.00 97.56 99 ASN A C 1
ATOM 754 O O . ASN A 1 99 ? -16.860 -3.839 13.720 1.00 97.56 99 ASN A O 1
ATOM 758 N N . MET A 1 100 ? -15.036 -3.205 14.874 1.00 98.50 100 MET A N 1
ATOM 759 C CA . MET A 1 100 ? -14.122 -3.356 13.744 1.00 98.50 100 MET A CA 1
ATOM 760 C C . MET A 1 100 ? -13.807 -4.834 13.502 1.00 98.50 100 MET A C 1
ATOM 762 O O . MET A 1 100 ? -13.435 -5.563 14.416 1.00 98.50 100 MET A O 1
ATOM 766 N N . THR A 1 101 ? -13.939 -5.269 12.254 1.00 98.19 101 THR A N 1
ATOM 767 C CA . THR A 1 101 ? -13.816 -6.673 11.830 1.00 98.19 101 THR A CA 1
ATOM 768 C C . THR A 1 101 ? -12.914 -6.849 10.610 1.00 98.19 101 THR A C 1
ATOM 770 O O . THR A 1 101 ? -12.795 -7.961 10.102 1.00 98.19 101 THR A O 1
ATOM 773 N N . LEU A 1 102 ? -12.276 -5.780 10.122 1.00 98.81 102 LEU A N 1
ATOM 774 C CA . LEU A 1 102 ? -11.444 -5.810 8.922 1.00 98.81 102 LEU A CA 1
ATOM 775 C C . LEU A 1 102 ? -10.066 -5.187 9.160 1.00 98.81 102 LEU A C 1
ATOM 777 O O . LEU A 1 102 ? -9.964 -4.013 9.510 1.00 98.81 102 LEU A O 1
ATOM 781 N N . LEU A 1 103 ? -9.012 -5.950 8.895 1.00 98.88 103 LEU A N 1
ATOM 782 C CA . LEU A 1 103 ? -7.651 -5.439 8.768 1.00 98.88 103 LEU A CA 1
ATOM 783 C C . LEU A 1 103 ? -7.206 -5.565 7.313 1.00 98.88 103 LEU A C 1
ATOM 785 O O . LEU A 1 103 ? -7.300 -6.641 6.725 1.00 98.88 103 LEU A O 1
ATOM 789 N N . ASP A 1 104 ? -6.689 -4.483 6.750 1.00 98.81 104 ASP A N 1
ATOM 790 C CA . ASP A 1 104 ? -6.074 -4.474 5.427 1.00 98.81 104 ASP A CA 1
ATOM 791 C C . ASP A 1 104 ? -4.588 -4.112 5.536 1.00 98.81 104 ASP A C 1
ATOM 793 O O . ASP A 1 104 ? -4.224 -2.998 5.918 1.00 98.81 104 ASP A O 1
ATOM 797 N N . ILE A 1 105 ? -3.719 -5.071 5.216 1.00 98.19 105 ILE A N 1
ATOM 798 C CA . ILE A 1 105 ? -2.262 -4.907 5.330 1.00 98.19 105 ILE A CA 1
ATOM 799 C C . ILE A 1 105 ? -1.629 -4.238 4.098 1.00 98.19 105 ILE A C 1
ATOM 801 O O . ILE A 1 105 ? -0.403 -4.108 4.024 1.00 98.19 105 ILE A O 1
ATOM 805 N N . GLY A 1 106 ? -2.448 -3.835 3.121 1.00 96.19 106 GLY A N 1
ATOM 806 C CA . GLY A 1 106 ? -2.015 -3.142 1.917 1.00 96.19 106 GLY A CA 1
ATOM 807 C C . GLY A 1 106 ? -1.132 -3.997 1.013 1.00 96.19 106 GLY A C 1
ATOM 808 O O . GLY A 1 106 ? -1.291 -5.215 0.904 1.00 96.19 106 GLY A O 1
ATOM 809 N N . GLY A 1 107 ? -0.210 -3.339 0.315 1.00 93.88 107 GLY A N 1
ATOM 810 C CA . GLY A 1 107 ? 0.703 -3.963 -0.637 1.00 93.88 107 GLY A CA 1
ATOM 811 C C . GLY A 1 107 ? 2.163 -3.599 -0.380 1.00 93.88 107 GLY A C 1
ATOM 812 O O . GLY A 1 107 ? 2.556 -3.205 0.711 1.00 93.88 107 GLY A O 1
ATOM 813 N N . GLY A 1 108 ? 2.979 -3.704 -1.431 1.00 90.44 108 GLY A N 1
ATOM 814 C CA . GLY A 1 108 ? 4.424 -3.445 -1.372 1.00 90.44 108 GLY A CA 1
ATOM 815 C C . GLY A 1 108 ? 5.295 -4.692 -1.523 1.00 90.44 108 GLY A C 1
ATOM 816 O O . GLY A 1 108 ? 6.515 -4.576 -1.628 1.00 90.44 108 GLY A O 1
ATOM 817 N N . PHE A 1 109 ? 4.670 -5.868 -1.603 1.00 93.44 109 PHE A N 1
ATOM 818 C CA . PHE A 1 109 ? 5.329 -7.151 -1.834 1.00 93.44 109 PHE A CA 1
ATOM 819 C C . PHE A 1 109 ? 6.122 -7.178 -3.162 1.00 93.44 109 PHE A C 1
ATOM 821 O O . PHE A 1 109 ? 5.642 -6.662 -4.183 1.00 93.44 109 PHE A O 1
ATOM 828 N N . PRO A 1 110 ? 7.325 -7.786 -3.181 1.00 92.25 110 PRO A N 1
ATOM 829 C CA . PRO A 1 110 ? 8.137 -7.912 -4.388 1.00 92.25 110 PRO A CA 1
ATOM 830 C C . PRO A 1 110 ? 7.465 -8.851 -5.398 1.00 92.25 110 PRO A C 1
ATOM 832 O O . PRO A 1 110 ? 6.858 -9.840 -5.016 1.00 92.25 110 PRO A O 1
ATOM 835 N N . GLY A 1 111 ? 7.579 -8.555 -6.697 1.00 91.75 111 GLY A N 1
ATOM 836 C CA . GLY A 1 111 ? 6.997 -9.385 -7.769 1.00 91.75 111 GLY A CA 1
ATOM 837 C C . GLY A 1 111 ? 8.005 -10.203 -8.577 1.00 91.75 111 GLY A C 1
ATOM 838 O O . GLY A 1 111 ? 7.672 -10.716 -9.645 1.00 91.75 111 GLY A O 1
ATOM 839 N N . SER A 1 112 ? 9.258 -10.273 -8.120 1.00 88.56 112 SER A N 1
ATOM 840 C CA . SER A 1 112 ? 10.315 -11.050 -8.771 1.00 88.56 112 SER A CA 1
ATOM 841 C C . SER A 1 112 ? 11.413 -11.433 -7.787 1.00 88.56 112 SER A C 1
ATOM 843 O O . SER A 1 112 ? 11.729 -10.651 -6.893 1.00 88.56 112 SER A O 1
ATOM 845 N N . GLU A 1 113 ? 12.116 -12.524 -8.080 1.00 85.38 113 GLU A N 1
ATOM 846 C CA . GLU A 1 113 ? 13.295 -12.978 -7.334 1.00 85.38 113 GLU A CA 1
ATOM 847 C C . GLU A 1 113 ? 14.532 -12.079 -7.482 1.00 85.38 113 GLU A C 1
ATOM 849 O O . GLU A 1 113 ? 15.558 -12.340 -6.866 1.00 85.38 113 GLU A O 1
ATOM 854 N N . ASN A 1 114 ? 14.487 -10.998 -8.260 1.00 81.81 114 ASN A N 1
ATOM 855 C CA . ASN A 1 114 ? 15.636 -10.099 -8.430 1.00 81.81 114 ASN A CA 1
ATOM 856 C C . ASN A 1 114 ? 15.686 -8.965 -7.387 1.00 81.81 114 ASN A C 1
ATOM 858 O O . ASN A 1 114 ? 16.443 -8.010 -7.548 1.00 81.81 114 ASN A O 1
ATOM 862 N N . THR A 1 115 ? 14.890 -9.047 -6.318 1.00 83.56 115 THR A N 1
ATOM 863 C CA . THR A 1 115 ? 14.894 -8.080 -5.211 1.00 83.56 115 THR A CA 1
ATOM 864 C C . THR A 1 115 ? 15.767 -8.547 -4.047 1.00 83.56 115 THR A C 1
ATOM 866 O O . THR A 1 115 ? 15.969 -9.746 -3.842 1.00 83.56 115 THR A O 1
ATOM 869 N N . LYS A 1 116 ? 16.290 -7.590 -3.267 1.00 85.69 116 LYS A N 1
ATOM 870 C CA . LYS A 1 116 ? 17.099 -7.878 -2.071 1.00 85.69 116 LYS A CA 1
ATOM 871 C C . LYS A 1 116 ? 16.283 -8.570 -0.976 1.00 85.69 116 LYS A C 1
ATOM 873 O O . LYS A 1 116 ? 16.789 -9.502 -0.374 1.00 85.69 116 LYS A O 1
ATOM 878 N N . LEU A 1 117 ? 15.060 -8.095 -0.747 1.00 88.56 117 LEU A N 1
ATOM 879 C CA . LEU A 1 117 ? 14.103 -8.675 0.191 1.00 88.56 117 LEU A CA 1
ATOM 880 C C . LEU A 1 117 ? 13.089 -9.514 -0.597 1.00 88.56 117 LEU A C 1
ATOM 882 O O . LEU A 1 117 ? 12.506 -9.007 -1.566 1.00 88.56 117 LEU A O 1
ATOM 886 N N . LYS A 1 118 ? 12.926 -10.785 -0.225 1.00 93.25 118 LYS A N 1
ATOM 887 C CA . LYS A 1 118 ? 11.976 -11.730 -0.830 1.00 93.25 118 LYS A CA 1
ATOM 888 C C . LYS A 1 118 ? 10.601 -11.646 -0.184 1.00 93.25 118 LYS A C 1
ATOM 890 O O . LYS A 1 118 ? 10.430 -11.096 0.903 1.00 93.25 118 LYS A O 1
ATOM 895 N N . PHE A 1 119 ? 9.611 -12.209 -0.868 1.00 94.62 119 PHE A N 1
ATOM 896 C CA . PHE A 1 119 ? 8.245 -12.264 -0.363 1.00 94.62 119 PHE A CA 1
ATOM 897 C C . PHE A 1 119 ? 8.147 -13.111 0.912 1.00 94.62 119 PHE A C 1
ATOM 899 O O . PHE A 1 119 ? 7.533 -12.683 1.886 1.00 94.62 119 PHE A O 1
ATOM 906 N N . GLU A 1 120 ? 8.800 -14.271 0.938 1.00 95.62 120 GLU A N 1
ATOM 907 C CA . GLU A 1 120 ? 8.775 -15.209 2.062 1.00 95.62 120 GLU A CA 1
ATOM 908 C C . GLU A 1 120 ? 9.398 -14.599 3.323 1.00 95.62 120 GLU A C 1
ATOM 910 O O . GLU A 1 120 ? 8.903 -14.830 4.422 1.00 95.62 120 GLU A O 1
ATOM 915 N N . GLU A 1 121 ? 10.437 -13.771 3.170 1.00 95.00 121 GLU A N 1
ATOM 916 C CA . GLU A 1 121 ? 11.063 -13.041 4.280 1.00 95.00 121 GLU A CA 1
ATOM 917 C C . GLU A 1 121 ? 10.106 -12.007 4.888 1.00 95.00 121 GLU A C 1
ATOM 919 O O . GLU A 1 121 ? 10.050 -11.854 6.106 1.00 95.00 121 GLU A O 1
ATOM 924 N N . ILE A 1 122 ? 9.306 -11.332 4.056 1.00 95.38 122 ILE A N 1
ATOM 925 C CA . ILE A 1 122 ? 8.260 -10.409 4.519 1.00 95.38 122 ILE A CA 1
ATOM 926 C C . ILE A 1 122 ? 7.140 -11.188 5.220 1.00 95.38 122 ILE A C 1
ATOM 928 O O . ILE A 1 122 ? 6.721 -10.823 6.319 1.00 95.38 122 ILE A O 1
ATOM 932 N N . ALA A 1 123 ? 6.672 -12.283 4.618 1.00 96.69 123 ALA A N 1
ATOM 933 C CA . ALA A 1 123 ? 5.615 -13.119 5.185 1.00 96.69 123 ALA A CA 1
ATOM 934 C C . ALA A 1 123 ? 6.016 -13.722 6.544 1.00 96.69 123 ALA A C 1
ATOM 936 O O . ALA A 1 123 ? 5.185 -13.808 7.448 1.00 96.69 123 ALA A O 1
ATOM 937 N N . ALA A 1 124 ? 7.293 -14.081 6.716 1.00 97.62 124 ALA A N 1
ATOM 938 C CA . ALA A 1 124 ? 7.838 -14.594 7.971 1.00 97.62 124 ALA A CA 1
ATOM 939 C C . ALA A 1 124 ? 7.799 -13.574 9.124 1.00 97.62 124 ALA A C 1
ATOM 941 O O . ALA A 1 124 ? 7.778 -13.986 10.280 1.00 97.62 124 ALA A O 1
ATOM 942 N N . VAL A 1 125 ? 7.754 -12.271 8.826 1.00 97.38 125 VAL A N 1
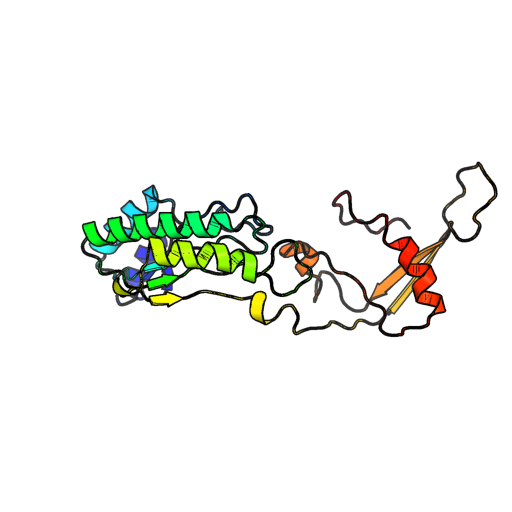ATOM 943 C CA . VAL A 1 125 ? 7.574 -11.200 9.824 1.00 97.38 125 VAL A CA 1
ATOM 944 C C . VAL A 1 125 ? 6.092 -10.870 10.025 1.00 97.38 125 VAL A C 1
ATOM 946 O O . VAL A 1 125 ? 5.648 -10.672 11.155 1.00 97.38 125 VAL A O 1
ATOM 949 N N . ILE A 1 126 ? 5.304 -10.862 8.946 1.00 98.00 126 ILE A N 1
ATOM 950 C CA . ILE A 1 126 ? 3.865 -10.565 8.997 1.00 98.00 126 ILE A CA 1
ATOM 951 C C . ILE A 1 126 ? 3.103 -11.618 9.802 1.00 98.00 126 ILE A C 1
ATOM 953 O O . ILE A 1 126 ? 2.329 -11.250 10.682 1.00 98.00 126 ILE A O 1
ATOM 957 N N . ASN A 1 127 ? 3.308 -12.909 9.526 1.00 98.38 127 ASN A N 1
ATOM 958 C CA . ASN A 1 127 ? 2.482 -13.966 10.118 1.00 98.38 127 ASN A CA 1
ATOM 959 C C . ASN A 1 127 ? 2.555 -13.982 11.659 1.00 98.38 127 ASN A C 1
ATOM 961 O O . ASN A 1 127 ? 1.497 -13.908 12.282 1.00 98.38 127 ASN A O 1
ATOM 965 N N . PRO A 1 128 ? 3.742 -13.953 12.304 1.00 98.38 128 PRO A N 1
ATOM 966 C CA . PRO A 1 128 ? 3.815 -13.886 13.765 1.00 98.38 128 PRO A CA 1
ATOM 967 C C . PRO A 1 128 ? 3.232 -12.593 14.349 1.00 98.38 128 PRO A C 1
ATOM 969 O O . PRO A 1 128 ? 2.680 -12.607 15.449 1.00 98.38 128 PRO A O 1
ATOM 972 N N . ALA A 1 129 ? 3.346 -11.465 13.637 1.00 98.44 129 ALA A N 1
ATOM 973 C CA . ALA A 1 129 ? 2.730 -10.213 14.066 1.00 98.44 129 ALA A CA 1
ATOM 974 C C . ALA A 1 129 ? 1.195 -10.309 14.021 1.00 98.44 129 ALA A C 1
ATOM 976 O O . ALA A 1 129 ? 0.529 -9.905 14.974 1.00 98.44 129 ALA A O 1
ATOM 977 N N . LEU A 1 130 ? 0.626 -10.894 12.964 1.00 98.56 130 LEU A N 1
ATOM 978 C CA . LEU A 1 130 ? -0.811 -11.154 12.880 1.00 98.56 130 LEU A CA 1
ATOM 979 C C . LEU A 1 130 ? -1.269 -12.104 13.991 1.00 98.56 130 LEU A C 1
ATOM 981 O O . LEU A 1 130 ? -2.206 -11.760 14.702 1.00 98.56 130 LEU A O 1
ATOM 985 N N . ASP A 1 131 ? -0.566 -13.213 14.226 1.00 98.19 131 ASP A N 1
ATOM 986 C CA . ASP A 1 131 ? -0.899 -14.154 15.307 1.00 98.19 131 ASP A CA 1
ATOM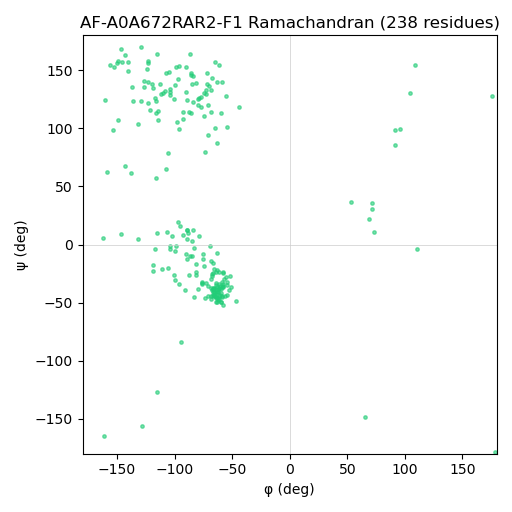 987 C C . ASP A 1 131 ? -0.889 -13.481 16.689 1.00 98.19 131 ASP A C 1
ATOM 989 O O . ASP A 1 131 ? -1.719 -13.781 17.546 1.00 98.19 131 ASP A O 1
ATOM 993 N N . LYS A 1 132 ? 0.039 -12.541 16.909 1.00 98.44 132 LYS A N 1
ATOM 994 C CA . LYS A 1 132 ? 0.168 -11.802 18.170 1.00 98.44 132 LYS A CA 1
ATOM 995 C C . LYS A 1 132 ? -0.930 -10.754 18.369 1.00 98.44 132 LYS A C 1
ATOM 997 O O . LYS A 1 132 ? -1.435 -10.612 19.480 1.00 98.44 132 LYS A O 1
ATOM 1002 N N . TYR A 1 133 ? -1.233 -9.960 17.343 1.00 98.62 133 TYR A N 1
ATOM 1003 C CA . TYR A 1 133 ? -2.078 -8.762 17.470 1.00 98.62 133 TYR A CA 1
ATOM 1004 C C . TYR A 1 133 ? -3.527 -8.977 17.005 1.00 98.62 133 TYR A C 1
ATOM 1006 O O . TYR A 1 133 ? -4.435 -8.293 17.485 1.00 98.62 133 TYR A O 1
ATOM 1014 N N . PHE A 1 134 ? -3.743 -9.929 16.099 1.00 98.38 134 PHE A N 1
ATOM 1015 C CA . PHE A 1 134 ? -5.024 -10.283 15.486 1.00 98.38 134 PHE A CA 1
ATOM 1016 C C . PHE A 1 134 ? -5.179 -11.815 15.398 1.00 98.38 134 PHE A C 1
ATOM 1018 O O . PHE A 1 134 ? -5.275 -12.363 14.296 1.00 98.38 134 PHE A O 1
ATOM 1025 N N . PRO A 1 135 ? -5.191 -12.525 16.543 1.00 97.44 135 PRO A N 1
ATOM 1026 C CA . PR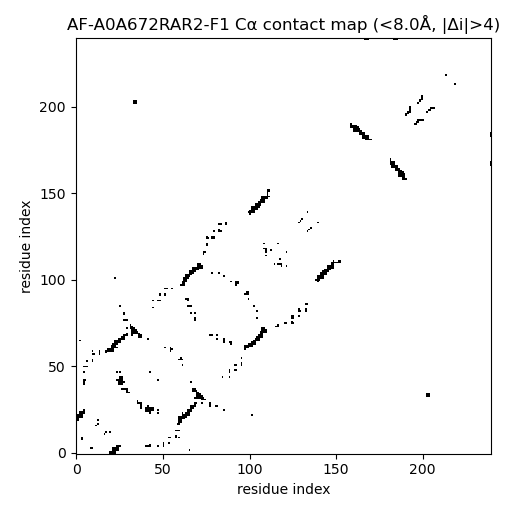O A 1 135 ? -5.297 -13.981 16.564 1.00 97.44 135 PRO A CA 1
ATOM 1027 C C . PRO A 1 135 ? -6.617 -14.455 15.937 1.00 97.44 135 PRO A C 1
ATOM 1029 O O . PRO A 1 135 ? -7.614 -13.734 15.926 1.00 97.44 135 PRO A O 1
ATOM 1032 N N . VAL A 1 136 ? -6.648 -15.683 15.414 1.00 93.25 136 VAL A N 1
ATOM 1033 C CA . VAL A 1 136 ? -7.789 -16.217 14.637 1.00 93.25 136 VAL A CA 1
ATOM 1034 C C . VAL A 1 136 ? -9.130 -16.136 15.388 1.00 93.25 136 VAL A C 1
ATOM 1036 O O . VAL A 1 136 ? -10.181 -15.942 14.777 1.00 93.25 136 VAL A O 1
ATOM 1039 N N . ASP A 1 137 ? -9.107 -16.255 16.712 1.00 94.50 137 ASP A N 1
ATOM 1040 C CA . ASP A 1 137 ? -10.280 -16.207 17.586 1.00 94.50 137 ASP A CA 1
ATOM 1041 C C . ASP A 1 137 ? -10.852 -14.794 17.799 1.00 94.50 137 ASP A C 1
ATOM 1043 O O . ASP A 1 137 ? -11.995 -14.670 18.241 1.00 94.50 137 ASP A O 1
ATOM 1047 N N . CYS A 1 138 ? -10.134 -13.727 17.422 1.00 94.94 138 CYS A N 1
ATOM 1048 C CA . CYS A 1 138 ? -10.653 -12.357 17.512 1.00 94.94 138 CYS A CA 1
ATOM 1049 C C . CYS A 1 138 ? -11.682 -12.012 16.417 1.00 94.94 138 CYS A C 1
ATOM 1051 O O . CYS A 1 138 ? -12.312 -10.957 16.474 1.00 94.94 138 CYS A O 1
ATOM 1053 N N . GLY A 1 139 ? -11.867 -12.890 15.422 1.00 94.31 139 GLY A N 1
ATOM 1054 C CA . GLY A 1 139 ? -12.889 -12.742 14.380 1.00 94.31 139 GLY A CA 1
ATOM 1055 C C . GLY A 1 139 ? -12.599 -11.658 13.334 1.00 94.31 139 GLY A C 1
ATOM 1056 O O . GLY A 1 139 ? -13.480 -11.332 12.537 1.00 94.31 139 GLY A O 1
ATOM 1057 N N . VAL A 1 140 ? -11.384 -11.100 13.311 1.00 98.12 140 VAL A N 1
ATOM 1058 C CA . VAL A 1 140 ? -10.970 -10.104 12.314 1.00 98.12 140 VAL A CA 1
ATOM 1059 C C . VAL A 1 140 ? -10.652 -10.786 10.985 1.00 98.12 140 VAL A C 1
ATOM 1061 O O . VAL A 1 140 ? -9.836 -11.700 10.896 1.00 98.12 140 VAL A O 1
ATOM 1064 N N . ARG A 1 141 ? -11.282 -10.303 9.914 1.00 98.56 141 ARG A N 1
ATOM 1065 C CA . ARG A 1 141 ? -10.944 -10.659 8.539 1.00 98.56 141 ARG A CA 1
ATOM 1066 C C . ARG A 1 141 ? -9.726 -9.856 8.098 1.00 98.56 141 ARG A C 1
ATOM 1068 O O . ARG A 1 141 ? -9.764 -8.629 8.101 1.00 98.56 141 ARG A O 1
ATOM 1075 N N . ILE A 1 142 ? -8.695 -10.551 7.637 1.00 98.62 142 ILE A N 1
ATOM 1076 C CA . ILE A 1 142 ? -7.470 -9.934 7.128 1.00 98.62 142 ILE A CA 1
ATOM 1077 C C . ILE A 1 142 ? -7.477 -9.998 5.595 1.00 98.62 142 ILE A C 1
ATOM 1079 O O . ILE A 1 142 ? -7.762 -11.047 5.011 1.00 98.62 142 ILE A O 1
ATOM 1083 N N . ILE A 1 143 ? -7.204 -8.871 4.943 1.00 98.62 143 ILE A N 1
ATOM 1084 C CA . ILE A 1 143 ? -7.033 -8.745 3.489 1.00 98.62 143 ILE A CA 1
ATOM 1085 C C . ILE A 1 143 ? -5.721 -8.015 3.173 1.00 98.62 143 ILE A C 1
ATOM 1087 O O . ILE A 1 143 ? -5.074 -7.480 4.069 1.00 98.62 143 ILE A O 1
ATOM 1091 N N . ALA A 1 144 ? -5.336 -8.008 1.898 1.00 98.06 144 ALA A N 1
ATOM 1092 C CA . ALA A 1 144 ? -4.177 -7.287 1.384 1.00 98.06 144 ALA A CA 1
ATOM 1093 C C . ALA A 1 144 ? -4.480 -6.724 -0.017 1.00 98.06 144 ALA A C 1
ATOM 1095 O O . ALA A 1 144 ? -5.369 -7.227 -0.712 1.00 98.06 144 ALA A O 1
ATOM 1096 N N . GLU A 1 145 ? -3.673 -5.762 -0.466 1.00 97.38 145 GLU A N 1
ATOM 1097 C CA . GLU A 1 145 ? -3.751 -5.088 -1.772 1.00 97.38 145 GLU A CA 1
ATOM 1098 C C . GLU A 1 145 ? -2.494 -5.348 -2.652 1.00 97.38 145 GLU A C 1
ATOM 1100 O O . GLU A 1 145 ? -1.790 -4.419 -3.066 1.00 97.38 145 GLU A O 1
ATOM 1105 N N . PRO A 1 146 ? -2.136 -6.614 -2.951 1.00 95.75 146 PRO A N 1
ATOM 1106 C CA . PRO A 1 146 ? -0.963 -6.941 -3.764 1.00 95.75 146 PRO A CA 1
ATOM 1107 C C . PRO A 1 146 ? -1.137 -6.523 -5.235 1.00 95.75 146 PRO A C 1
ATOM 1109 O O . PRO A 1 146 ? -1.917 -7.108 -5.982 1.00 95.75 146 PRO A O 1
ATOM 1112 N N . GLY A 1 147 ? -0.339 -5.552 -5.684 1.00 94.44 147 GLY A N 1
ATOM 1113 C CA . GLY A 1 147 ? -0.229 -5.181 -7.101 1.00 94.44 147 GLY A CA 1
ATOM 1114 C C . GLY A 1 147 ? 0.940 -5.883 -7.797 1.00 94.44 147 GLY A C 1
ATOM 1115 O O . GLY A 1 147 ? 0.790 -6.931 -8.424 1.00 94.44 147 GLY A O 1
ATOM 1116 N N . ARG A 1 148 ? 2.140 -5.301 -7.653 1.00 92.56 148 ARG A N 1
ATOM 1117 C CA . ARG A 1 148 ? 3.385 -5.740 -8.315 1.00 92.56 148 ARG A CA 1
ATOM 1118 C C . ARG A 1 148 ? 3.676 -7.233 -8.144 1.00 92.56 148 ARG A C 1
ATOM 1120 O O . ARG A 1 148 ? 4.152 -7.851 -9.093 1.00 92.56 148 ARG A O 1
ATOM 1127 N N . TYR A 1 149 ? 3.364 -7.786 -6.972 1.00 94.44 149 TYR A N 1
ATOM 1128 C CA . TYR A 1 149 ? 3.516 -9.203 -6.639 1.00 94.44 149 TYR A CA 1
ATOM 1129 C C . TYR A 1 149 ? 2.978 -10.143 -7.722 1.00 94.44 149 TYR A C 1
ATOM 1131 O O . TYR A 1 149 ? 3.687 -11.040 -8.160 1.00 94.44 149 TYR A O 1
ATOM 1139 N N . TYR A 1 150 ? 1.758 -9.895 -8.202 1.00 96.00 150 TYR A N 1
ATOM 1140 C CA . TYR A 1 150 ? 1.093 -10.803 -9.134 1.00 96.00 150 TYR A CA 1
ATOM 1141 C C . TYR A 1 150 ? 1.624 -10.724 -10.566 1.00 96.00 150 TYR A C 1
ATOM 1143 O O . TYR A 1 150 ? 1.587 -11.718 -11.285 1.00 96.00 150 TYR A O 1
ATOM 1151 N N . ILE A 1 151 ? 2.065 -9.544 -11.009 1.00 96.12 151 ILE A N 1
ATOM 1152 C CA . ILE A 1 151 ? 2.217 -9.265 -12.444 1.00 96.12 151 ILE A CA 1
ATOM 1153 C C . ILE A 1 151 ? 3.644 -8.941 -12.881 1.00 96.12 151 ILE A C 1
ATOM 1155 O O . ILE A 1 151 ? 3.931 -9.038 -14.068 1.00 96.12 151 ILE A O 1
ATOM 1159 N N . ALA A 1 152 ? 4.566 -8.583 -11.981 1.00 92.44 152 ALA A N 1
ATOM 1160 C CA . ALA A 1 152 ? 5.859 -8.037 -12.410 1.00 92.44 152 ALA A CA 1
ATOM 1161 C C . ALA A 1 152 ? 6.716 -9.021 -13.221 1.00 92.44 152 ALA A C 1
ATOM 1163 O O . ALA A 1 152 ? 7.320 -8.621 -14.213 1.00 92.44 152 ALA A O 1
ATOM 1164 N N . SER A 1 153 ? 6.763 -10.295 -12.828 1.00 93.81 153 SER A N 1
ATOM 1165 C CA . SER A 1 153 ? 7.526 -11.337 -13.533 1.00 93.81 153 SER A CA 1
ATOM 1166 C C . SER A 1 153 ? 6.758 -12.001 -14.681 1.00 93.81 153 SER A C 1
ATOM 1168 O O . SER A 1 153 ? 7.357 -12.723 -15.477 1.00 93.81 153 SER A O 1
ATOM 1170 N N . ALA A 1 154 ? 5.454 -11.735 -14.808 1.00 95.56 154 ALA A N 1
ATOM 1171 C CA . ALA A 1 154 ? 4.610 -12.327 -15.845 1.00 95.56 154 ALA A CA 1
ATOM 1172 C C . ALA A 1 154 ? 4.849 -11.721 -17.241 1.00 95.56 154 ALA A C 1
ATOM 1174 O O . ALA A 1 154 ? 4.487 -12.329 -18.248 1.00 95.56 154 ALA A O 1
ATOM 1175 N N . TYR A 1 155 ? 5.464 -10.536 -17.318 1.00 94.44 155 TYR A N 1
ATOM 1176 C CA . TYR A 1 155 ? 5.681 -9.809 -18.568 1.00 94.44 155 TYR A CA 1
ATOM 1177 C C . TYR A 1 155 ? 7.165 -9.741 -18.934 1.00 94.44 155 TYR A C 1
ATOM 1179 O O . TYR A 1 155 ? 8.027 -9.457 -18.108 1.00 94.44 155 TYR A O 1
ATOM 1187 N N . THR A 1 156 ? 7.460 -9.945 -20.219 1.00 93.75 156 THR A N 1
ATOM 1188 C CA . THR A 1 156 ? 8.767 -9.659 -20.825 1.00 93.75 156 THR A CA 1
ATOM 1189 C C . THR A 1 156 ? 8.559 -8.692 -21.982 1.00 93.75 156 THR A C 1
ATOM 1191 O O . THR A 1 156 ? 7.812 -8.991 -22.913 1.00 93.75 156 THR A O 1
ATOM 1194 N N . LEU A 1 157 ? 9.216 -7.533 -21.933 1.00 94.00 157 LEU A N 1
ATOM 1195 C CA . LEU A 1 157 ? 9.128 -6.519 -22.980 1.00 94.00 157 LEU A CA 1
ATOM 1196 C C . LEU A 1 157 ? 10.196 -6.764 -24.054 1.00 94.00 157 LEU A C 1
ATOM 1198 O O . LEU A 1 157 ? 11.390 -6.797 -23.756 1.00 94.00 157 LEU A O 1
ATOM 1202 N N . ALA A 1 158 ? 9.767 -6.896 -25.308 1.00 95.25 158 ALA A N 1
ATOM 1203 C CA . ALA A 1 158 ? 10.651 -6.945 -26.466 1.00 95.25 158 ALA A CA 1
ATOM 1204 C C . ALA A 1 158 ? 10.614 -5.605 -27.209 1.00 95.25 158 ALA A C 1
ATOM 1206 O O . ALA A 1 158 ? 9.545 -5.118 -27.566 1.00 95.25 158 ALA A O 1
ATOM 1207 N N . VAL A 1 159 ? 11.791 -5.037 -27.473 1.00 93.44 159 VAL A N 1
ATOM 1208 C CA . VAL A 1 159 ? 11.952 -3.787 -28.227 1.00 93.44 159 VAL A CA 1
ATOM 1209 C C . VAL A 1 159 ? 12.881 -3.999 -29.416 1.00 93.44 159 VAL A C 1
ATOM 1211 O O . VAL A 1 159 ? 13.779 -4.845 -29.376 1.00 93.44 159 VAL A O 1
ATOM 1214 N N . SER A 1 160 ? 12.678 -3.225 -30.480 1.00 94.81 160 SER A N 1
ATOM 1215 C CA . SER A 1 160 ? 13.547 -3.244 -31.657 1.00 94.81 160 SER A CA 1
ATOM 1216 C C . SER A 1 160 ? 14.524 -2.081 -31.611 1.00 94.81 160 SER A C 1
ATOM 1218 O O . SER A 1 160 ? 14.133 -0.949 -31.333 1.00 94.81 160 SER A O 1
ATOM 1220 N N . ILE A 1 161 ? 15.784 -2.346 -31.953 1.00 95.50 161 ILE A N 1
ATOM 1221 C CA . ILE A 1 161 ? 16.767 -1.293 -32.211 1.00 95.50 161 ILE A CA 1
ATOM 1222 C C . ILE A 1 161 ? 16.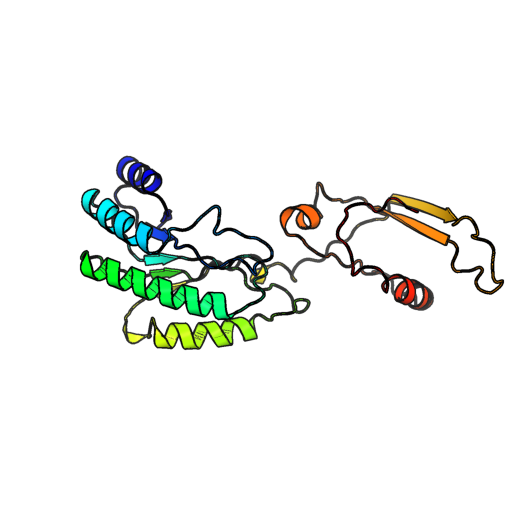385 -0.618 -33.530 1.00 95.50 161 ILE A C 1
ATOM 1224 O O . ILE A 1 161 ? 16.333 -1.275 -34.568 1.00 95.50 161 ILE A O 1
ATOM 1228 N N . ILE A 1 162 ? 16.119 0.684 -33.481 1.00 96.06 162 ILE A N 1
ATOM 1229 C CA . ILE A 1 162 ? 15.727 1.508 -34.634 1.00 96.06 162 ILE A CA 1
ATOM 1230 C C . ILE A 1 162 ? 16.853 2.427 -35.112 1.00 96.06 162 ILE A C 1
ATOM 1232 O O . ILE A 1 162 ? 16.842 2.856 -36.261 1.00 96.06 162 ILE A O 1
ATOM 1236 N N . ALA A 1 163 ? 17.849 2.699 -34.265 1.00 93.94 163 ALA A N 1
ATOM 1237 C CA . ALA A 1 163 ? 19.068 3.396 -34.664 1.00 93.94 163 ALA A CA 1
ATOM 1238 C C . ALA A 1 163 ? 20.273 2.963 -33.815 1.00 93.94 163 ALA A C 1
ATOM 1240 O O . ALA A 1 163 ? 20.130 2.492 -32.684 1.00 93.94 163 ALA A O 1
ATOM 1241 N N . LYS A 1 164 ? 21.476 3.141 -34.371 1.00 94.56 164 LYS A N 1
ATOM 1242 C CA . LYS A 1 164 ? 22.760 2.831 -33.732 1.00 94.56 164 LYS A CA 1
ATOM 1243 C C . LYS A 1 164 ? 23.753 3.955 -34.007 1.00 94.56 164 LYS A C 1
ATOM 1245 O O . LYS A 1 164 ? 23.905 4.364 -35.155 1.00 94.56 164 LYS A O 1
ATOM 1250 N N . LYS A 1 165 ? 24.483 4.380 -32.978 1.00 91.19 165 LYS A N 1
ATOM 1251 C CA . LYS A 1 165 ? 25.622 5.298 -33.094 1.00 91.19 165 LYS A CA 1
ATOM 1252 C C . LYS A 1 165 ? 26.869 4.644 -32.501 1.00 91.19 165 LYS A C 1
ATOM 1254 O O . LYS A 1 165 ? 26.781 3.947 -31.495 1.00 91.19 165 LYS A O 1
ATOM 1259 N N . VAL A 1 166 ? 28.013 4.836 -33.150 1.00 92.31 166 VAL A N 1
ATOM 1260 C CA . VAL A 1 166 ? 29.331 4.459 -32.622 1.00 92.31 166 VAL A CA 1
ATOM 1261 C C . VAL A 1 166 ? 30.047 5.750 -32.305 1.00 92.31 166 VAL A C 1
ATOM 1263 O O . VAL A 1 166 ? 30.085 6.634 -33.163 1.00 92.31 166 VAL A O 1
ATOM 1266 N N . ILE A 1 167 ? 30.610 5.859 -31.112 1.00 88.62 167 ILE A N 1
ATOM 1267 C CA . ILE A 1 167 ? 31.446 6.997 -30.783 1.00 88.62 167 ILE A CA 1
ATOM 1268 C C . ILE A 1 167 ? 32.799 6.518 -30.266 1.00 88.62 167 ILE A C 1
ATOM 1270 O O . ILE A 1 167 ? 32.894 5.561 -29.499 1.00 88.62 167 ILE A O 1
ATOM 1274 N N . MET A 1 168 ? 33.841 7.167 -30.771 1.00 83.06 168 MET A N 1
ATOM 1275 C CA . MET A 1 168 ? 35.229 6.938 -30.398 1.00 83.06 168 MET A CA 1
ATOM 1276 C C . MET A 1 168 ? 35.558 7.879 -29.238 1.00 83.06 168 MET A C 1
ATOM 1278 O O . MET A 1 168 ? 35.236 9.066 -29.315 1.00 83.06 168 MET A O 1
ATOM 1282 N N . LYS A 1 169 ? 36.165 7.372 -28.168 1.00 72.94 169 LYS A N 1
ATOM 1283 C CA . LYS A 1 169 ? 36.755 8.216 -27.129 1.00 72.94 169 LYS A CA 1
ATOM 1284 C C . LYS A 1 169 ? 38.023 8.862 -27.688 1.00 72.94 169 LYS A C 1
ATOM 1286 O O . LYS A 1 169 ? 38.786 8.217 -28.403 1.00 72.94 169 LYS A O 1
ATOM 1291 N N . GLU A 1 170 ? 38.221 10.145 -27.403 1.00 65.44 170 GLU A N 1
ATOM 1292 C CA . GLU A 1 170 ? 39.487 10.816 -27.703 1.00 65.44 170 GLU A CA 1
ATOM 1293 C C . GLU A 1 170 ? 40.552 10.323 -26.716 1.00 65.44 170 GLU A C 1
ATOM 1295 O O . GLU A 1 170 ? 40.317 10.294 -25.507 1.00 65.44 170 GLU A O 1
ATOM 1300 N N . GLN A 1 171 ? 41.706 9.909 -27.241 1.00 58.12 171 GLN A N 1
ATOM 1301 C CA . GLN A 1 171 ? 42.820 9.378 -26.460 1.00 58.12 171 GLN A CA 1
ATOM 1302 C C . GLN A 1 171 ? 43.313 10.420 -25.445 1.00 58.12 171 GLN A C 1
ATOM 1304 O O . GLN A 1 171 ? 43.912 11.427 -25.823 1.00 58.12 171 GLN A O 1
ATOM 1309 N N . SER A 1 172 ? 43.136 10.163 -24.146 1.00 51.72 172 SER A N 1
ATOM 1310 C CA . SER A 1 172 ? 44.012 10.756 -23.135 1.00 51.72 172 SER A CA 1
ATOM 1311 C C . SER A 1 172 ? 45.344 10.018 -23.211 1.00 51.72 172 SER A C 1
ATOM 1313 O O . SER A 1 172 ? 45.419 8.832 -22.904 1.00 51.72 172 SER A O 1
ATOM 1315 N N . SER A 1 173 ? 46.371 10.709 -23.688 1.00 53.16 173 SER A N 1
ATOM 1316 C CA . SER A 1 173 ? 47.725 10.200 -23.884 1.00 53.16 173 SER A CA 1
ATOM 1317 C C . SER A 1 173 ? 48.320 9.577 -22.614 1.00 53.16 173 SER A C 1
ATOM 1319 O O . SER A 1 173 ? 48.807 10.313 -21.759 1.00 53.16 173 SER A O 1
ATOM 1321 N N . SER A 1 174 ? 48.316 8.249 -22.524 1.00 51.75 174 SER A N 1
ATOM 1322 C CA . SER A 1 174 ? 49.425 7.416 -22.031 1.00 51.75 174 SER A CA 1
ATOM 1323 C C . SER A 1 174 ? 48.980 5.953 -21.984 1.00 51.75 174 SER A C 1
ATOM 1325 O O . SER A 1 174 ? 47.969 5.638 -21.361 1.00 51.75 174 SER A O 1
ATOM 1327 N N . ASP A 1 175 ? 49.799 5.107 -22.601 1.00 51.44 175 ASP A N 1
ATOM 1328 C CA . ASP A 1 175 ? 49.865 3.646 -22.505 1.00 51.44 175 ASP A CA 1
ATOM 1329 C C . ASP A 1 175 ? 49.105 2.858 -23.590 1.00 51.44 175 ASP A C 1
ATOM 1331 O O . ASP A 1 175 ? 47.889 2.657 -23.588 1.00 51.44 175 ASP A O 1
ATOM 1335 N N . GLU A 1 176 ? 49.905 2.424 -24.567 1.00 53.84 176 GLU A N 1
ATOM 1336 C CA . GLU A 1 176 ? 49.574 1.492 -25.635 1.00 53.84 176 GLU A CA 1
ATOM 1337 C C . GLU A 1 176 ? 49.270 0.107 -25.051 1.00 53.84 176 GLU A C 1
ATOM 1339 O O . GLU A 1 176 ? 50.209 -0.626 -24.771 1.00 53.84 176 GLU A O 1
ATOM 1344 N N . GLU A 1 177 ? 47.996 -0.287 -24.895 1.00 51.88 177 GLU A N 1
ATOM 1345 C CA . GLU A 1 177 ? 47.656 -1.728 -24.916 1.00 51.88 177 GLU A CA 1
ATOM 1346 C C . GLU A 1 177 ? 46.182 -2.139 -25.151 1.00 51.88 177 GLU A C 1
ATOM 1348 O O . GLU A 1 177 ? 45.910 -3.335 -25.154 1.00 51.88 177 GLU A O 1
ATOM 1353 N N . ASP A 1 178 ? 45.214 -1.249 -25.441 1.00 49.78 178 ASP A N 1
ATOM 1354 C CA . ASP A 1 178 ? 43.797 -1.688 -25.521 1.00 49.78 178 ASP A CA 1
ATOM 1355 C C . ASP A 1 178 ? 42.935 -1.009 -26.622 1.00 49.78 178 ASP A C 1
ATOM 1357 O O . ASP A 1 178 ? 41.952 -0.311 -26.372 1.00 49.78 178 ASP A O 1
ATOM 1361 N N . TRP A 1 179 ? 43.232 -1.275 -27.904 1.00 47.16 179 TRP A N 1
ATOM 1362 C CA . TRP A 1 179 ? 42.512 -0.721 -29.081 1.00 47.16 179 TRP A CA 1
ATOM 1363 C C . TRP A 1 179 ? 41.020 -1.134 -29.203 1.00 47.16 179 TRP A C 1
ATOM 1365 O O . TRP A 1 179 ? 40.274 -0.652 -30.066 1.00 47.16 179 TRP A O 1
ATOM 1375 N N . ALA A 1 180 ? 40.556 -2.051 -28.349 1.00 50.09 180 ALA A N 1
ATOM 1376 C CA . ALA A 1 180 ? 39.156 -2.469 -28.266 1.00 50.09 180 ALA A CA 1
ATOM 1377 C C . ALA A 1 180 ? 38.316 -1.618 -27.291 1.00 50.09 180 ALA A C 1
ATOM 1379 O O . ALA A 1 180 ? 37.089 -1.720 -27.322 1.00 50.09 180 ALA A O 1
ATOM 1380 N N . ASN A 1 181 ? 38.947 -0.785 -26.454 1.00 55.28 181 ASN A N 1
ATOM 1381 C CA . ASN A 1 181 ? 38.312 -0.144 -25.295 1.00 55.28 181 ASN A CA 1
ATOM 1382 C C . ASN A 1 181 ? 37.873 1.320 -25.533 1.00 55.28 181 ASN A C 1
ATOM 1384 O O . ASN A 1 181 ? 37.183 1.913 -24.704 1.00 55.28 181 ASN A O 1
ATOM 1388 N N . ASP A 1 182 ? 38.205 1.884 -26.699 1.00 65.19 182 ASP A N 1
ATOM 1389 C CA . ASP A 1 182 ? 37.931 3.287 -27.058 1.00 65.19 182 ASP A CA 1
ATOM 1390 C C . ASP A 1 182 ? 36.608 3.509 -27.801 1.00 65.19 182 ASP A C 1
ATOM 1392 O O . ASP A 1 182 ? 36.331 4.602 -28.288 1.00 65.19 182 ASP A O 1
ATOM 1396 N N . ARG A 1 183 ? 35.760 2.484 -27.917 1.00 75.06 183 ARG A N 1
ATOM 1397 C CA . ARG A 1 183 ? 34.487 2.580 -28.640 1.00 75.06 183 ARG A CA 1
ATOM 1398 C C . ARG A 1 183 ? 33.310 2.386 -27.713 1.00 75.06 183 ARG A C 1
ATOM 1400 O O . ARG A 1 183 ? 33.146 1.313 -27.138 1.00 75.06 183 ARG A O 1
ATOM 1407 N N . THR A 1 184 ? 32.421 3.366 -27.693 1.00 87.00 184 THR A N 1
ATOM 1408 C CA . THR A 1 184 ? 31.106 3.205 -27.089 1.00 87.00 184 THR A CA 1
ATOM 1409 C C . THR A 1 184 ? 30.020 3.122 -28.159 1.00 87.00 184 THR A C 1
ATOM 1411 O O . THR A 1 184 ? 30.124 3.684 -29.255 1.00 87.00 184 THR A O 1
ATOM 1414 N N . LEU A 1 185 ? 28.976 2.355 -27.855 1.00 89.06 185 LEU A N 1
ATOM 1415 C CA . LEU A 1 185 ? 27.837 2.116 -28.729 1.00 89.06 185 LEU A CA 1
ATOM 1416 C C . LEU A 1 185 ? 26.577 2.673 -28.072 1.00 89.06 185 LEU A C 1
ATOM 1418 O O . LEU A 1 185 ? 26.235 2.273 -26.962 1.00 89.06 185 LEU A O 1
ATOM 1422 N N . MET A 1 186 ? 25.849 3.522 -28.794 1.00 90.44 186 MET A N 1
ATOM 1423 C CA . MET A 1 186 ? 24.509 3.956 -28.403 1.00 90.44 186 MET A CA 1
ATOM 1424 C C . MET A 1 186 ? 23.469 3.243 -29.262 1.00 90.44 186 MET A C 1
ATOM 1426 O O . MET A 1 186 ? 23.585 3.202 -30.492 1.00 90.44 186 MET A O 1
ATOM 1430 N N . TYR A 1 187 ? 22.427 2.725 -28.620 1.00 92.44 187 TYR A N 1
ATOM 1431 C CA . TYR A 1 187 ? 21.287 2.096 -29.276 1.00 92.44 187 TYR A CA 1
ATOM 1432 C C . TYR A 1 187 ? 20.013 2.865 -28.948 1.00 92.44 187 TYR A C 1
ATOM 1434 O O . TYR A 1 187 ? 19.760 3.183 -27.789 1.00 92.44 187 TYR A O 1
ATOM 1442 N N . TYR A 1 188 ? 19.204 3.122 -29.970 1.00 92.94 188 TYR A N 1
ATOM 1443 C CA . TYR A 1 188 ? 17.881 3.717 -29.827 1.00 92.94 188 TYR A CA 1
ATOM 1444 C C . TYR A 1 188 ? 16.846 2.642 -30.109 1.00 92.94 188 TYR A C 1
ATOM 1446 O O . TYR A 1 188 ? 16.959 1.924 -31.107 1.00 92.94 188 TYR A O 1
ATOM 1454 N N . VAL A 1 189 ? 15.856 2.528 -29.233 1.00 96.88 189 VAL A N 1
ATOM 1455 C CA . VAL A 1 189 ? 14.788 1.531 -29.320 1.00 96.88 189 VAL A CA 1
ATOM 1456 C C . VAL A 1 189 ? 13.434 2.206 -29.534 1.00 96.88 189 VAL A C 1
ATOM 1458 O O . VAL A 1 189 ? 13.300 3.412 -29.352 1.00 96.88 189 VAL A O 1
ATOM 1461 N N . ASN A 1 190 ? 12.438 1.436 -29.963 1.00 96.94 190 ASN A N 1
ATOM 1462 C CA . ASN A 1 190 ? 11.101 1.926 -30.317 1.00 96.94 190 ASN A CA 1
ATOM 1463 C C . ASN A 1 190 ? 10.125 2.097 -29.132 1.00 96.94 190 ASN A C 1
ATOM 1465 O O . ASN A 1 190 ? 8.935 2.285 -29.365 1.00 96.94 190 ASN A O 1
ATOM 1469 N N . ASP A 1 191 ? 10.609 2.044 -27.891 1.00 97.12 191 ASP A N 1
ATOM 1470 C CA . ASP A 1 191 ? 9.853 2.344 -26.669 1.00 97.12 191 ASP A CA 1
ATOM 1471 C C . ASP A 1 191 ? 10.765 3.109 -25.692 1.00 97.12 191 ASP A C 1
ATOM 1473 O O . ASP A 1 191 ? 11.989 3.029 -25.791 1.00 97.12 191 ASP A O 1
ATOM 1477 N N . GLY A 1 192 ? 10.209 3.877 -24.760 1.00 94.00 192 GLY A N 1
ATOM 1478 C CA . GLY A 1 192 ? 11.000 4.770 -23.916 1.00 94.00 192 GLY A CA 1
ATOM 1479 C C . GLY A 1 192 ? 10.296 5.216 -22.643 1.00 94.00 192 GLY A C 1
ATOM 1480 O O . GLY A 1 192 ? 9.297 4.641 -22.218 1.00 94.00 192 GLY A O 1
ATOM 1481 N N . VAL A 1 193 ? 10.838 6.263 -22.018 1.00 95.12 193 VAL A N 1
ATOM 1482 C CA . VAL A 1 193 ? 10.380 6.767 -20.707 1.00 95.12 193 VAL A CA 1
ATOM 1483 C C . VAL A 1 193 ? 8.970 7.364 -20.722 1.00 95.12 193 VAL A C 1
ATOM 1485 O O . VAL A 1 193 ? 8.359 7.508 -19.672 1.00 95.12 193 VAL A O 1
ATOM 1488 N N . TYR A 1 194 ? 8.438 7.679 -21.904 1.00 94.94 194 TYR A N 1
ATOM 1489 C CA . TYR A 1 194 ? 7.043 8.092 -22.088 1.00 94.94 194 TYR A CA 1
ATOM 1490 C C . TYR A 1 194 ? 6.092 6.912 -22.353 1.00 94.94 194 TYR A C 1
ATOM 1492 O O . TYR A 1 194 ? 4.881 7.104 -22.387 1.00 94.94 194 TYR A O 1
ATOM 1500 N N . GLY A 1 195 ? 6.636 5.709 -22.555 1.00 95.94 195 GLY A N 1
ATOM 1501 C CA . GLY A 1 195 ? 5.905 4.462 -22.762 1.00 95.94 195 GLY A CA 1
ATOM 1502 C C . GLY A 1 195 ? 6.169 3.491 -21.616 1.00 95.94 195 GLY A C 1
ATOM 1503 O O . GLY A 1 195 ? 6.010 3.849 -20.446 1.00 95.94 195 GLY A O 1
ATOM 1504 N N . SER A 1 196 ? 6.597 2.266 -21.921 1.00 94.81 196 SER A N 1
ATOM 1505 C CA . SER A 1 196 ? 6.735 1.208 -20.904 1.00 94.81 196 SER A CA 1
ATOM 1506 C C . SER A 1 196 ? 7.832 1.489 -19.871 1.00 94.81 196 SER A C 1
ATOM 1508 O O . SER A 1 196 ? 7.759 0.997 -18.747 1.00 94.81 196 SER A O 1
ATOM 1510 N N . PHE A 1 197 ? 8.836 2.307 -20.209 1.00 95.94 197 PHE A N 1
ATOM 1511 C CA . PHE A 1 197 ? 9.948 2.637 -19.309 1.00 95.94 197 PHE A CA 1
ATOM 1512 C C . PHE A 1 197 ? 9.682 3.857 -18.414 1.00 95.94 197 PHE A C 1
ATOM 1514 O O . PHE A 1 197 ? 10.606 4.351 -17.766 1.00 95.94 197 PHE A O 1
ATOM 1521 N N . ASN A 1 198 ? 8.437 4.341 -18.325 1.00 95.12 198 ASN A N 1
ATOM 1522 C CA . ASN A 1 198 ? 8.061 5.371 -17.345 1.00 95.12 198 ASN A CA 1
ATOM 1523 C C . ASN A 1 198 ? 8.352 4.933 -15.894 1.00 95.12 198 ASN A C 1
ATOM 1525 O O . ASN A 1 198 ? 8.617 5.771 -15.033 1.00 95.12 198 ASN A O 1
ATOM 1529 N N . CYS A 1 199 ? 8.403 3.620 -15.646 1.00 91.31 199 CYS A N 1
ATOM 1530 C CA . CYS A 1 199 ? 8.773 3.026 -14.365 1.00 91.31 199 CYS A CA 1
ATOM 1531 C C . CYS A 1 199 ? 10.171 3.446 -13.874 1.00 91.31 199 CYS A C 1
ATOM 1533 O O . CYS A 1 199 ? 10.419 3.456 -12.673 1.00 91.31 199 CYS A O 1
ATOM 1535 N N . ILE A 1 200 ? 11.080 3.855 -14.765 1.00 91.62 200 ILE A N 1
ATOM 1536 C CA . ILE A 1 200 ? 12.386 4.408 -14.370 1.00 91.62 200 ILE A CA 1
ATOM 1537 C C . ILE A 1 200 ? 12.203 5.745 -13.636 1.00 91.62 200 ILE A C 1
ATOM 1539 O O . ILE A 1 200 ? 12.907 6.025 -12.668 1.00 91.62 200 ILE A O 1
ATOM 1543 N N . LEU A 1 201 ? 11.249 6.565 -14.088 1.00 89.81 201 LEU A N 1
ATOM 1544 C CA . LEU A 1 201 ? 10.990 7.896 -13.542 1.00 89.81 201 LEU A CA 1
ATOM 1545 C C . LEU A 1 201 ? 10.104 7.846 -12.292 1.00 89.81 201 LEU A C 1
ATOM 1547 O O . LEU A 1 201 ? 10.409 8.525 -11.316 1.00 89.81 201 LEU A O 1
ATOM 1551 N N . TYR A 1 202 ? 9.023 7.061 -12.326 1.00 86.38 202 TYR A N 1
ATOM 1552 C CA . TYR A 1 202 ? 7.993 7.071 -11.276 1.00 86.38 202 TYR A CA 1
ATOM 1553 C C . TYR A 1 202 ? 8.162 5.980 -10.214 1.00 86.38 202 TYR A C 1
ATOM 1555 O O . TYR A 1 202 ? 7.868 6.225 -9.048 1.00 86.38 202 TYR A O 1
ATOM 1563 N N . ASP A 1 203 ? 8.667 4.806 -10.601 1.00 86.06 203 ASP A N 1
ATOM 1564 C CA . ASP A 1 203 ? 8.822 3.644 -9.712 1.00 86.06 203 ASP A CA 1
ATOM 1565 C C . ASP A 1 203 ? 10.282 3.428 -9.277 1.00 86.06 203 ASP A C 1
ATOM 1567 O O . ASP A 1 203 ? 10.576 2.484 -8.542 1.00 86.06 203 ASP A O 1
ATOM 1571 N N . HIS A 1 204 ? 11.209 4.265 -9.761 1.00 86.88 204 HIS A N 1
ATOM 1572 C CA . HIS A 1 204 ? 12.659 4.111 -9.587 1.00 86.88 204 HIS A CA 1
ATOM 1573 C C . HIS A 1 204 ? 13.170 2.726 -10.027 1.00 86.88 204 HIS A C 1
ATOM 1575 O O . HIS A 1 204 ? 14.065 2.138 -9.419 1.00 86.88 204 HIS A O 1
ATOM 1581 N N . ALA A 1 205 ? 12.576 2.179 -11.091 1.00 87.94 205 ALA A N 1
ATOM 1582 C CA . ALA A 1 205 ? 12.916 0.857 -11.589 1.00 87.94 205 ALA A CA 1
ATOM 1583 C C . ALA A 1 205 ? 14.325 0.824 -12.202 1.00 87.94 205 ALA A C 1
ATOM 1585 O O . ALA A 1 205 ? 14.675 1.633 -13.063 1.00 87.94 205 ALA A O 1
ATOM 1586 N N . HIS A 1 206 ? 15.104 -0.189 -11.825 1.00 89.06 206 HIS A N 1
ATOM 1587 C CA . HIS A 1 206 ? 16.368 -0.525 -12.474 1.00 89.06 206 HIS A CA 1
ATOM 1588 C C . HIS A 1 206 ? 16.133 -1.632 -13.505 1.00 89.06 206 HIS A C 1
ATOM 1590 O O . HIS A 1 206 ? 16.023 -2.809 -13.159 1.00 89.06 206 HIS A O 1
ATOM 1596 N N . VAL A 1 207 ? 16.022 -1.254 -14.780 1.00 91.69 207 VAL A N 1
ATOM 1597 C CA . VAL A 1 207 ? 15.779 -2.201 -15.879 1.00 91.69 207 VAL A CA 1
ATOM 1598 C C . VAL A 1 207 ? 17.084 -2.813 -16.389 1.00 91.69 207 VAL A C 1
ATOM 1600 O O . VAL A 1 207 ? 18.087 -2.120 -16.554 1.00 91.69 207 VAL A O 1
ATOM 1603 N N . LEU A 1 208 ? 17.070 -4.121 -16.661 1.00 89.88 208 LEU A N 1
ATOM 1604 C CA . LEU A 1 208 ? 18.231 -4.864 -17.156 1.00 89.88 208 LEU A CA 1
ATOM 1605 C C . LEU A 1 208 ? 17.960 -5.374 -18.580 1.00 89.88 208 LEU A C 1
ATOM 1607 O O . LEU A 1 208 ? 17.078 -6.218 -18.762 1.00 89.88 208 LEU A O 1
ATOM 1611 N N . PRO A 1 209 ? 18.691 -4.896 -19.605 1.00 92.25 209 PRO A N 1
ATOM 1612 C CA . PRO A 1 209 ? 18.513 -5.384 -20.965 1.00 92.25 209 PRO A CA 1
ATOM 1613 C C . PRO A 1 209 ? 19.023 -6.824 -21.089 1.00 92.25 209 PRO A C 1
ATOM 1615 O O . PRO A 1 209 ? 20.109 -7.162 -20.614 1.00 92.25 209 PRO A O 1
ATOM 1618 N N . THR A 1 210 ? 18.262 -7.676 -21.779 1.00 89.81 210 THR A N 1
ATOM 1619 C CA . THR A 1 210 ? 18.658 -9.059 -22.074 1.00 89.81 210 THR A CA 1
ATOM 1620 C C . THR A 1 210 ? 18.738 -9.287 -23.580 1.00 89.81 210 THR A C 1
ATOM 1622 O O . THR A 1 210 ? 17.912 -8.813 -24.358 1.00 89.81 210 THR A O 1
ATOM 1625 N N . LEU A 1 211 ? 19.771 -10.009 -24.019 1.00 88.81 211 LEU A N 1
ATOM 1626 C CA . LEU A 1 211 ? 19.924 -10.375 -25.423 1.00 88.81 211 LEU A CA 1
ATOM 1627 C C . LEU A 1 211 ? 19.031 -11.571 -25.750 1.00 88.81 211 LEU A C 1
ATOM 1629 O O . LEU A 1 211 ? 19.231 -12.660 -25.215 1.00 88.81 211 LEU A O 1
ATOM 1633 N N . HIS A 1 212 ? 18.111 -11.395 -26.697 1.00 77.19 212 HIS A N 1
ATOM 1634 C CA . HIS A 1 212 ? 17.268 -12.493 -27.172 1.00 77.19 212 HIS A CA 1
ATOM 1635 C C . HIS A 1 212 ? 18.065 -13.548 -27.968 1.00 77.19 212 HIS A C 1
ATOM 1637 O O . HIS A 1 212 ? 17.842 -14.747 -27.821 1.00 77.19 212 HIS A O 1
ATOM 1643 N N . LYS A 1 213 ? 19.051 -13.130 -28.778 1.00 76.12 213 LYS A N 1
ATOM 1644 C CA . LYS A 1 213 ? 19.936 -14.050 -29.514 1.00 76.12 213 LYS A CA 1
ATOM 1645 C C . LYS A 1 213 ? 21.207 -14.340 -28.709 1.00 76.12 213 LYS A C 1
ATOM 1647 O O . LYS A 1 213 ? 22.098 -13.495 -28.629 1.00 76.12 213 LYS A O 1
ATOM 1652 N N . LYS A 1 214 ? 21.331 -15.560 -28.173 1.00 52.97 214 LYS A N 1
ATOM 1653 C CA . LYS A 1 214 ? 22.588 -16.089 -27.612 1.00 52.97 214 LYS A CA 1
ATOM 1654 C C . LYS A 1 214 ? 23.556 -16.445 -28.742 1.00 52.97 214 LYS A C 1
ATOM 1656 O O . LYS A 1 214 ? 23.695 -17.606 -29.104 1.00 52.97 214 LYS A O 1
ATOM 1661 N N . ASN A 1 215 ? 24.231 -15.450 -29.307 1.00 48.38 215 ASN A N 1
ATOM 1662 C CA . ASN A 1 215 ? 25.438 -15.711 -30.086 1.00 48.38 215 ASN A CA 1
ATOM 1663 C C . ASN A 1 215 ? 26.613 -15.713 -29.097 1.00 48.38 215 ASN A C 1
ATOM 1665 O O . ASN A 1 215 ? 26.873 -14.679 -28.478 1.00 48.38 215 ASN A O 1
ATOM 1669 N N . LEU A 1 216 ? 27.274 -16.862 -28.890 1.00 47.84 216 LEU A N 1
ATOM 1670 C CA . LEU A 1 216 ? 28.298 -17.055 -27.841 1.00 47.84 216 LEU A CA 1
ATOM 1671 C C . LEU A 1 216 ? 29.406 -15.982 -27.857 1.00 47.84 216 LEU A C 1
ATOM 1673 O O . LEU A 1 216 ? 29.951 -15.644 -26.811 1.00 47.84 216 LEU A O 1
ATOM 1677 N N . ILE A 1 217 ? 29.677 -15.395 -29.022 1.00 53.25 217 ILE A N 1
ATOM 1678 C CA . ILE A 1 217 ? 30.694 -14.356 -29.227 1.00 53.25 217 ILE A CA 1
ATOM 1679 C C . ILE A 1 217 ? 30.265 -12.995 -28.635 1.00 53.25 217 ILE A C 1
ATOM 1681 O O . ILE A 1 217 ? 31.093 -12.254 -28.111 1.00 53.25 217 ILE A O 1
ATOM 1685 N N . LEU A 1 218 ? 28.967 -12.667 -28.638 1.00 49.56 218 LEU A N 1
ATOM 1686 C CA . LEU A 1 218 ? 28.455 -11.376 -28.150 1.00 49.56 218 LEU A CA 1
ATOM 1687 C C . LEU A 1 218 ? 28.306 -11.343 -26.616 1.00 49.56 218 LEU A C 1
ATOM 1689 O O . LEU A 1 218 ? 28.410 -10.286 -25.993 1.00 49.56 218 LEU A O 1
ATOM 1693 N N . LEU A 1 219 ? 28.116 -12.512 -25.996 1.00 42.41 219 LEU A N 1
ATOM 1694 C CA . LEU A 1 219 ? 27.975 -12.661 -24.544 1.00 42.41 219 LEU A CA 1
ATOM 1695 C C . LEU A 1 219 ? 29.286 -12.361 -23.788 1.00 42.41 219 LEU A C 1
ATOM 1697 O O . LEU A 1 219 ? 29.243 -11.903 -22.647 1.00 42.41 219 LEU A O 1
ATOM 1701 N N . MET A 1 220 ? 30.445 -12.597 -24.417 1.00 46.91 220 MET A N 1
ATOM 1702 C CA . MET A 1 220 ? 31.765 -12.293 -23.842 1.00 46.91 220 MET A CA 1
ATOM 1703 C C . MET A 1 220 ? 32.094 -10.794 -23.897 1.00 46.91 220 MET A C 1
ATOM 1705 O O . MET A 1 220 ? 32.718 -10.276 -22.975 1.00 46.91 220 MET A O 1
ATOM 1709 N N . LEU A 1 221 ? 31.621 -10.084 -24.928 1.00 49.81 221 LEU A N 1
ATOM 1710 C CA . LEU A 1 221 ? 31.867 -8.648 -25.103 1.00 49.81 221 LEU A CA 1
ATOM 1711 C C . LEU A 1 221 ? 31.009 -7.778 -24.165 1.00 49.81 221 LEU A C 1
ATOM 1713 O O . LEU A 1 221 ? 31.482 -6.761 -23.671 1.00 49.81 221 LEU A O 1
ATOM 1717 N N . LEU A 1 222 ? 29.774 -8.192 -23.852 1.00 49.09 222 LEU A N 1
ATOM 1718 C CA . LEU A 1 222 ? 28.858 -7.400 -23.013 1.00 49.09 222 LEU A CA 1
ATOM 1719 C C . LEU A 1 222 ? 29.003 -7.636 -21.503 1.00 49.09 222 LEU A C 1
ATOM 1721 O O . LEU A 1 222 ? 28.752 -6.716 -20.728 1.00 49.09 222 LEU A O 1
ATOM 1725 N N . LYS A 1 223 ? 29.474 -8.811 -21.058 1.00 41.56 223 LYS A N 1
ATOM 1726 C CA . LYS A 1 223 ? 29.740 -9.067 -19.626 1.00 41.56 223 LYS A CA 1
ATOM 1727 C C . LYS A 1 223 ? 30.801 -8.131 -19.026 1.00 41.56 223 LYS A C 1
ATOM 1729 O O . LYS A 1 223 ? 30.775 -7.902 -17.824 1.00 41.56 223 LYS A O 1
ATOM 1734 N N . ARG A 1 224 ? 31.698 -7.562 -19.842 1.00 44.09 224 ARG A N 1
ATOM 1735 C CA . ARG A 1 224 ? 32.696 -6.570 -19.400 1.00 44.09 224 ARG A CA 1
ATOM 1736 C C . ARG A 1 224 ? 32.144 -5.140 -19.291 1.00 44.09 224 ARG A C 1
ATOM 1738 O O . ARG A 1 224 ? 32.671 -4.367 -18.503 1.00 44.09 224 ARG A O 1
ATOM 1745 N N . ALA A 1 225 ? 31.065 -4.800 -20.000 1.00 44.59 225 ALA A N 1
ATOM 1746 C CA . ALA A 1 225 ? 30.504 -3.442 -20.023 1.00 44.59 225 ALA A CA 1
ATOM 1747 C C . ALA A 1 225 ? 29.594 -3.113 -18.819 1.00 44.59 225 ALA A C 1
ATOM 1749 O O . ALA A 1 225 ? 29.318 -1.950 -18.547 1.00 44.59 225 ALA A O 1
ATOM 1750 N N . ILE A 1 226 ? 29.128 -4.126 -18.080 1.00 42.69 226 ILE A N 1
ATOM 1751 C CA . ILE A 1 226 ? 28.111 -3.973 -17.021 1.00 42.69 226 ILE A CA 1
ATOM 1752 C C . ILE A 1 226 ? 28.721 -3.566 -15.658 1.00 42.69 226 ILE A C 1
ATOM 1754 O O . ILE A 1 226 ? 27.998 -3.140 -14.762 1.00 42.69 226 ILE A O 1
ATOM 1758 N N . ASN A 1 227 ? 30.050 -3.591 -15.498 1.00 32.06 227 ASN A N 1
ATOM 1759 C CA . ASN A 1 227 ? 30.715 -3.384 -14.199 1.00 32.06 227 ASN A CA 1
ATOM 1760 C C . ASN A 1 227 ? 30.832 -1.919 -13.712 1.00 32.06 227 ASN A C 1
ATOM 1762 O O . ASN A 1 227 ? 31.482 -1.677 -12.701 1.00 32.06 227 ASN A O 1
ATOM 1766 N N . VAL A 1 228 ? 30.220 -0.939 -14.390 1.00 38.53 228 VAL A N 1
ATOM 1767 C CA . VAL A 1 228 ? 30.365 0.500 -14.050 1.00 38.53 228 VAL A CA 1
ATOM 1768 C C . VAL A 1 228 ? 29.042 1.166 -13.623 1.00 38.53 228 VAL A C 1
ATOM 1770 O O . VAL A 1 228 ? 29.022 2.317 -13.203 1.00 38.53 228 VAL A O 1
ATOM 1773 N N . LEU A 1 229 ? 27.911 0.458 -13.659 1.00 35.59 229 LEU A N 1
ATOM 1774 C CA . LEU A 1 229 ? 26.579 1.083 -13.633 1.00 35.59 229 LEU A CA 1
ATOM 1775 C C . LEU A 1 229 ? 25.871 1.170 -12.264 1.00 35.59 229 LEU A C 1
ATOM 1777 O O . LEU A 1 229 ? 24.660 1.372 -12.223 1.00 35.59 229 LEU A O 1
ATOM 1781 N N . THR A 1 230 ? 26.583 1.056 -11.138 1.00 33.09 230 THR A N 1
ATOM 1782 C CA . THR A 1 230 ? 25.954 1.042 -9.794 1.00 33.09 230 THR A CA 1
ATOM 1783 C C . THR A 1 230 ? 26.284 2.204 -8.859 1.00 33.09 230 THR A C 1
ATOM 1785 O O . THR A 1 230 ? 25.860 2.168 -7.706 1.00 33.09 230 THR A O 1
ATOM 1788 N N . GLN A 1 231 ? 26.934 3.287 -9.298 1.00 30.50 231 GLN A N 1
ATOM 1789 C CA . GLN A 1 231 ? 27.077 4.471 -8.438 1.00 30.50 231 GLN A CA 1
ATOM 1790 C C . GLN A 1 231 ? 26.822 5.788 -9.175 1.00 30.50 231 GLN A C 1
ATOM 1792 O O . GLN A 1 231 ? 27.531 6.133 -10.110 1.00 30.50 231 GLN A O 1
ATOM 1797 N N . LYS A 1 232 ? 25.864 6.547 -8.620 1.00 28.89 232 LYS A N 1
ATOM 1798 C CA . LYS A 1 232 ? 25.412 7.913 -8.946 1.00 28.89 232 LYS A CA 1
ATOM 1799 C C . LYS A 1 232 ? 24.264 7.993 -9.953 1.00 28.89 232 LYS A C 1
ATOM 1801 O O . LYS A 1 232 ? 24.446 7.981 -11.163 1.00 28.89 232 LYS A O 1
ATOM 1806 N N . TYR A 1 233 ? 23.062 8.149 -9.395 1.00 33.09 233 TYR A N 1
ATOM 1807 C CA . TYR A 1 233 ? 21.903 8.716 -10.074 1.00 33.09 233 TYR A CA 1
ATOM 1808 C C . TYR A 1 233 ? 22.313 9.966 -10.851 1.00 33.09 233 TYR A C 1
ATOM 1810 O O . TYR A 1 233 ? 22.754 10.934 -10.244 1.00 33.09 233 TYR A O 1
ATOM 1818 N N . ILE A 1 234 ? 22.138 9.928 -12.164 1.00 28.39 234 ILE A N 1
ATOM 1819 C CA . ILE A 1 234 ? 21.756 11.042 -13.025 1.00 28.39 234 ILE A CA 1
ATOM 1820 C C . ILE A 1 234 ? 21.223 10.370 -14.294 1.00 28.39 234 ILE A C 1
ATOM 1822 O O . ILE A 1 234 ? 21.891 9.548 -14.921 1.00 28.39 234 ILE A O 1
ATOM 1826 N N . VAL A 1 235 ? 19.992 10.713 -14.665 1.00 31.33 235 VAL A N 1
ATOM 1827 C CA . VAL A 1 235 ? 19.505 10.548 -16.032 1.00 31.33 235 VAL A CA 1
ATOM 1828 C C . VAL A 1 235 ? 20.371 11.453 -16.909 1.00 31.33 235 VAL A C 1
ATOM 1830 O O . VAL A 1 235 ? 20.061 12.616 -17.107 1.00 31.33 235 VAL A O 1
ATOM 1833 N N . HIS A 1 236 ? 21.502 10.927 -17.364 1.00 27.27 236 HIS A N 1
ATOM 1834 C CA . HIS A 1 236 ? 22.241 11.347 -18.546 1.00 27.27 236 HIS A CA 1
ATOM 1835 C C . HIS A 1 236 ? 23.012 10.119 -19.028 1.00 27.27 236 HIS A C 1
ATOM 1837 O O . HIS A 1 236 ? 24.085 9.803 -18.533 1.00 27.27 236 HIS A O 1
ATOM 1843 N N . PHE A 1 237 ? 22.451 9.443 -20.028 1.00 32.12 237 PHE A N 1
ATOM 1844 C CA . PHE A 1 237 ? 23.252 8.745 -21.029 1.00 32.12 237 PHE A CA 1
ATOM 1845 C C . PHE A 1 237 ? 23.156 9.538 -22.335 1.00 32.12 237 PHE A C 1
ATOM 1847 O O . PHE A 1 237 ? 22.580 9.124 -23.336 1.00 32.12 237 PHE A O 1
ATOM 1854 N N . ILE A 1 238 ? 23.699 10.751 -22.270 1.00 33.31 238 ILE A N 1
ATOM 1855 C CA . ILE A 1 238 ? 24.611 11.236 -23.299 1.00 33.31 238 ILE A CA 1
ATOM 1856 C C . ILE A 1 238 ? 25.997 11.151 -22.665 1.00 33.31 238 ILE A C 1
ATOM 1858 O O . ILE A 1 238 ? 26.137 11.370 -21.468 1.00 33.31 238 ILE A O 1
ATOM 1862 N N . GLN A 1 239 ? 26.972 10.899 -23.525 1.00 24.78 239 GLN A N 1
ATOM 1863 C CA . GLN A 1 239 ? 28.394 10.689 -23.302 1.00 24.78 239 GLN A CA 1
ATOM 1864 C C . GLN A 1 239 ? 28.741 9.226 -23.107 1.00 24.78 239 GLN A C 1
ATOM 1866 O O . GLN A 1 239 ? 28.818 8.703 -22.008 1.00 24.78 239 GLN A O 1
ATOM 1871 N N . ILE A 1 240 ? 28.968 8.491 -24.171 1.00 34.62 240 ILE A N 1
ATOM 1872 C CA . ILE A 1 240 ? 29.236 8.814 -25.570 1.00 34.62 240 ILE A CA 1
ATOM 1873 C C . ILE A 1 240 ? 28.876 7.501 -26.273 1.00 34.62 240 ILE A C 1
ATOM 1875 O O . ILE A 1 240 ? 29.131 6.480 -25.621 1.00 34.62 240 ILE A O 1
#